Protein 9IM4 (pdb70)

Solvent-accessible surface area: 18376 Å² total

Nearest PDB structures (foldseek):
  6ls6-assembly1_A  TM=9.979E-01  e=2.102E-25  Homo sapiens
  6mim-assembly2_C  TM=1.001E+00  e=3.505E-24  Homo sapiens
  6hpy-assembly1_A  TM=9.869E-01  e=1.047E-22  Homo sapiens
  5j9s-assembly1_A  TM=9.909E-01  e=3.029E-22  Homo sapiens
  7e74-assembly2_B  TM=9.932E-01  e=3.302E-21  Homo sapiens

Foldseek 3Di:
DDPPDDDWDKDKFKKKWKKKKDFDPDADPVGFGIKMKIFIAGPPRDDLLLWWQKKWKQADPPDVPRTDIGRDPPGMDIDTHHFWDWIKMWTATPAPDPVGIDIDTDTGGADDPVDDMDIDMDMDMDMDIRGDPSSVVSSPVD/DPDDDDD/DPDWDKDKFKKKWKKWKDAPVPADPVRFGIKMKIFMAGPPRDPLLLWWQKKWKAAPPVDPPRGDIDRDPGGMDIDTHHAWDWIKMWTATPAPDPPRIDIDTDTGGFDDPPDDIDIDMDMDMDMDIRGDPSSVVSNVSD/DPDDDDD

Radius of gyration: 22.93 Å; Cα contacts (8 Å, |Δi|>4): 607; chains: 4; bounding box: 57×45×71 Å

Secondary structure (DSSP, 8-state):
--TT-----EEEEEEEEEEEEE--SS--TT---EEEEEEEE-GGG--GGGTEEEEEEE--TTSSS-EEEE-SSSEEEEEEESS-EEEEEEEEES-SSS--EEEEEEEE--BPTTSPPEEEEEEEEEEEES--HHHHHHHHH-/-----EEEEEEEEEEEEEE-SS--SSS--EEEEEEEEBGGGB-GGGTEEEEEEE--TTSSS-EEEE-SSSEEEEEEES--EEEEEEEEES-SSS--EEEEEEEE--BPTTSPPEEEEEEEEEEEES--HHHHHHHTT-/--B----/--B----

Sequence (294 aa):
RGSHMASSCAVQVKLELGHRAQVRKKPTVEGRTHDWMVFVRGPEHSNIQHFVEKVVFHLHESFPRPKRVCKDPPYKVEESGYAGFILPIEVYFKNKEEPRKVRFDYDLFLHLEGHPPVNHLRCEKLTFNNPTEDFRRKLLKATKQTARSMASSCAVQVKLELGHRAQVRKKPTVEGRTHDWMVFVRGPEHSNIQHFVEKVVFHLHESFPRPKRVCKDPPYKVEESGYAGFILPIEVYFKNKEEPRKVRFDYDLFLHLEGHPPVNHLRCEKLTFNNPTEDFRRKLLKATKQTARS

Organism: Homo sapiens (NCBI:txid9606)

InterPro domains:
  IPR038704 YEATS superfamily [G3DSA:2.60.40.1970] (1-150)
  IPR040930 AF-9, ANC1 homology domain [PF17793] (503-563)
  IPR052790 YEATS domain-containing [PTHR47827] (1-567)
  IPR055129 YEATS domain [PF03366] (28-107)
  IPR055129 YEATS domain [PS51037] (1-138)

Structure (mmCIF, N/CA/C/O backbone):
data_9IM4
#
_entry.id   9IM4
#
_cell.length_a   83.081
_cell.length_b   83.081
_cell.length_c   116.259
_cell.angle_alpha   90.00
_cell.angle_beta   90.00
_cell.angle_gamma   120.00
#
_symmetry.space_group_name_H-M   'P 31 2 1'
#
loop_
_entity.id
_entity.type
_entity.pdbx_description
1 polymer 'Protein AF-9'
2 polymer 'Histone H3.3C'
3 water water
#
loop_
_atom_site.group_PDB
_atom_site.id
_atom_site.type_symbol
_atom_site.label_atom_id
_atom_site.label_alt_id
_atom_site.label_comp_id
_atom_site.label_asym_id
_atom_site.label_entity_id
_atom_site.label_seq_id
_atom_site.pdbx_PDB_ins_code
_atom_site.Cartn_x
_atom_site.Cartn_y
_atom_site.Cartn_z
_atom_site.occupancy
_atom_site.B_iso_or_equiv
_atom_site.auth_seq_id
_atom_site.auth_comp_id
_atom_site.auth_asym_id
_atom_site.auth_atom_id
_atom_site.pdbx_PDB_model_num
ATOM 1 N N . ARG A 1 17 ? -13.381 30.306 23.215 1.00 81.98 -3 ARG A N 1
ATOM 2 C CA . ARG A 1 17 ? -14.043 31.402 23.929 1.00 94.28 -3 ARG A CA 1
ATOM 3 C C . ARG A 1 17 ? -15.029 30.920 25.026 1.00 97.82 -3 ARG A C 1
ATOM 4 O O . ARG A 1 17 ? -16.244 30.962 24.845 1.00 95.06 -3 ARG A O 1
ATOM 12 N N . GLY A 1 18 ? -14.490 30.448 26.170 1.00 104.06 -2 GLY A N 1
ATOM 13 C CA . GLY A 1 18 ? -15.312 30.250 27.354 1.00 104.82 -2 GLY A CA 1
ATOM 14 C C . GLY A 1 18 ? -15.487 31.545 28.148 1.00 105.00 -2 GLY A C 1
ATOM 15 O O . GLY A 1 18 ? -14.698 32.473 28.011 1.00 105.53 -2 GLY A O 1
ATOM 16 N N . SER A 1 19 ? -16.533 31.603 28.982 1.00 107.27 -1 SER A N 1
ATOM 17 C CA . SER A 1 19 ? -16.849 32.861 29.672 1.00 108.47 -1 SER A CA 1
ATOM 18 C C . SER A 1 19 ? -15.617 33.455 30.365 1.00 112.18 -1 SER A C 1
ATOM 19 O O . SER A 1 19 ? -15.296 34.633 30.173 1.00 114.51 -1 SER A O 1
ATOM 22 N N . HIS A 1 20 ? -14.884 32.637 31.131 1.00 108.07 0 HIS A N 1
ATOM 23 C CA . HIS A 1 20 ? -13.738 33.085 31.913 1.00 105.13 0 HIS A CA 1
ATOM 24 C C . HIS A 1 20 ? -12.441 33.124 31.120 1.00 107.50 0 HIS A C 1
ATOM 25 O O . HIS A 1 20 ? -11.361 32.972 31.708 1.00 106.73 0 HIS A O 1
ATOM 32 N N . MET A 1 21 ? -12.527 33.306 29.811 1.00 110.37 1 MET A N 1
ATOM 33 C CA . MET A 1 21 ? -11.381 33.617 28.975 1.00 108.06 1 MET A CA 1
ATOM 34 C C . MET A 1 21 ? -11.552 34.993 28.362 1.00 106.97 1 MET A C 1
ATOM 35 O O . MET A 1 21 ? -12.672 35.454 28.134 1.00 107.86 1 MET A O 1
ATOM 40 N N . ALA A 1 22 ? -10.435 35.627 28.046 1.00 106.56 2 ALA A N 1
ATOM 41 C CA . ALA A 1 22 ? -10.482 36.975 27.514 1.00 104.55 2 ALA A CA 1
ATOM 42 C C . ALA A 1 22 ? -10.251 37.054 26.016 1.00 102.58 2 ALA A C 1
ATOM 43 O O . ALA A 1 22 ? -10.510 38.110 25.431 1.00 99.25 2 ALA A O 1
ATOM 45 N N . SER A 1 23 ? -9.792 35.984 25.374 1.00 105.44 3 SER A N 1
ATOM 46 C CA . SER A 1 23 ? -9.541 36.032 23.940 1.00 100.39 3 SER A CA 1
ATOM 47 C C . SER A 1 23 ? -10.597 35.269 23.151 1.00 98.08 3 SER A C 1
ATOM 48 O O . SER A 1 23 ? -11.326 34.419 23.679 1.00 91.19 3 SER A O 1
ATOM 51 N N . SER A 1 24 ? -10.663 35.605 21.871 1.00 102.27 4 SER A N 1
ATOM 52 C CA . SER A 1 24 ? -11.473 34.893 20.900 1.00 95.95 4 SER A CA 1
ATOM 53 C C . SER A 1 24 ? -10.752 34.974 19.565 1.00 96.61 4 SER A C 1
ATOM 54 O O . SER A 1 24 ? -9.834 35.779 19.379 1.00 95.03 4 SER A O 1
ATOM 57 N N . CYS A 1 25 ? -11.183 34.123 18.633 1.00 100.05 5 CYS A N 1
ATOM 58 C CA . CYS A 1 25 ? -10.473 33.886 17.386 1.00 95.70 5 CYS A CA 1
ATOM 59 C C . CYS A 1 25 ? -11.461 33.839 16.231 1.00 97.82 5 CYS A C 1
ATOM 60 O O . CYS A 1 25 ? -12.548 33.273 16.381 1.00 100.01 5 CYS A O 1
ATOM 63 N N . ALA A 1 26 ? -11.086 34.427 15.091 1.00 96.46 6 ALA A N 1
ATOM 64 C CA . ALA A 1 26 ? -11.850 34.312 13.853 1.00 99.21 6 ALA A CA 1
ATOM 65 C C . ALA A 1 26 ? -10.902 34.341 12.653 1.00 96.90 6 ALA A C 1
ATOM 66 O O . ALA A 1 26 ? -10.169 35.316 12.445 1.00 93.87 6 ALA A O 1
ATOM 68 N N . VAL A 1 27 ? -10.923 33.276 11.859 1.00 98.60 7 VAL A N 1
ATOM 69 C CA . VAL A 1 27 ? -10.047 33.131 10.705 1.00 103.92 7 VAL A CA 1
ATOM 70 C C . VAL A 1 27 ? -10.908 32.951 9.466 1.00 99.68 7 VAL A C 1
ATOM 71 O O . VAL A 1 27 ? -11.929 32.256 9.503 1.00 96.89 7 VAL A O 1
ATOM 75 N N . GLN A 1 28 ? -10.502 33.606 8.381 1.00 104.09 8 GLN A N 1
ATOM 76 C CA . GLN A 1 28 ? -11.235 33.628 7.126 1.00 107.34 8 GLN A CA 1
ATOM 77 C C . GLN A 1 28 ? -10.383 33.032 6.015 1.00 107.29 8 GLN A C 1
ATOM 78 O O . GLN A 1 28 ? -9.221 33.418 5.840 1.00 110.24 8 GLN A O 1
ATOM 84 N N . VAL A 1 29 ? -10.963 32.100 5.268 1.00 101.59 9 VAL A N 1
ATOM 85 C CA . VAL A 1 29 ? -10.280 31.474 4.147 1.00 104.52 9 VAL A CA 1
ATOM 86 C C . VAL A 1 29 ? -11.021 31.812 2.857 1.00 107.14 9 VAL A C 1
ATOM 87 O O . VAL A 1 29 ? -12.250 31.967 2.835 1.00 99.55 9 VAL A O 1
ATOM 91 N N . LYS A 1 30 ? -10.241 31.933 1.777 1.00 107.64 10 LYS A N 1
ATOM 92 C CA . LYS A 1 30 ? -10.723 32.243 0.434 1.00 104.45 10 LYS A CA 1
ATOM 93 C C . LYS A 1 30 ? -10.541 31.019 -0.456 1.00 102.82 10 LYS A C 1
ATOM 94 O O . LYS A 1 30 ? -9.453 30.437 -0.500 1.00 105.43 10 LYS A O 1
ATOM 100 N N . LEU A 1 31 ? -11.605 30.630 -1.151 1.00 95.65 11 LEU A N 1
ATOM 101 C CA . LEU A 1 31 ? -11.570 29.549 -2.118 1.00 96.24 11 LEU A CA 1
ATOM 102 C C . LEU A 1 31 ? -12.010 30.115 -3.455 1.00 103.91 11 LEU A C 1
ATOM 103 O O . LEU A 1 31 ? -12.826 31.043 -3.509 1.00 105.23 11 LEU A O 1
ATOM 108 N N . GLU A 1 32 ? -11.443 29.569 -4.529 1.00 100.21 12 GLU A N 1
ATOM 109 C CA . GLU A 1 32 ? -11.817 29.921 -5.892 1.00 100.16 12 GLU A CA 1
ATOM 110 C C . GLU A 1 32 ? -12.447 28.698 -6.557 1.00 94.68 12 GLU A C 1
ATOM 111 O O . GLU A 1 32 ? -11.813 27.638 -6.658 1.00 87.48 12 GLU A O 1
ATOM 117 N N . LEU A 1 33 ? -13.691 28.847 -6.999 1.00 96.70 13 LEU A N 1
ATOM 118 C CA . LEU A 1 33 ? -14.382 27.830 -7.782 1.00 96.30 13 LEU A CA 1
ATOM 119 C C . LEU A 1 33 ? -14.487 28.286 -9.239 1.00 96.42 13 LEU A C 1
ATOM 120 O O . LEU A 1 33 ? -14.834 29.437 -9.517 1.00 97.45 13 LEU A O 1
ATOM 125 N N . GLY A 1 34 ? -14.182 27.391 -10.171 1.00 91.80 14 GLY A N 1
ATOM 126 C CA . GLY A 1 34 ? -14.211 27.820 -11.560 1.00 101.16 14 GLY A CA 1
ATOM 127 C C . GLY A 1 34 ? -14.251 26.654 -12.523 1.00 99.61 14 GLY A C 1
ATOM 128 O O . GLY A 1 34 ? -14.073 25.494 -12.136 1.00 99.93 14 GLY A O 1
ATOM 129 N N . HIS A 1 35 ? -14.486 26.988 -13.795 1.00 93.75 15 HIS A N 1
ATOM 130 C CA . HIS A 1 35 ? -14.432 26.002 -14.868 1.00 98.09 15 HIS A CA 1
ATOM 131 C C . HIS A 1 35 ? -14.115 26.674 -16.199 1.00 97.68 15 HIS A C 1
ATOM 132 O O . HIS A 1 35 ? -14.326 27.879 -16.388 1.00 95.70 15 HIS A O 1
ATOM 139 N N . ARG A 1 36 ? -13.635 25.846 -17.130 1.00 98.57 16 ARG A N 1
ATOM 140 C CA . ARG A 1 36 ? -13.361 26.225 -18.504 1.00 103.23 16 ARG A CA 1
ATOM 141 C C . ARG A 1 36 ? -14.125 25.292 -19.442 1.00 94.11 16 ARG A C 1
ATOM 142 O O . ARG A 1 36 ? -14.331 24.115 -19.125 1.00 92.64 16 ARG A O 1
ATOM 150 N N . ALA A 1 37 ? -14.565 25.827 -20.589 1.00 95.49 17 ALA A N 1
ATOM 151 C CA . ALA A 1 37 ? -15.342 25.054 -21.560 1.00 100.25 17 ALA A CA 1
ATOM 152 C C . ALA A 1 37 ? -15.076 25.505 -22.999 1.00 90.90 17 ALA A C 1
ATOM 153 O O . ALA A 1 37 ? -15.174 26.695 -23.325 1.00 86.88 17 ALA A O 1
ATOM 155 N N . GLN A 1 38 ? -14.751 24.562 -23.873 1.00 99.55 18 GLN A N 1
ATOM 156 C CA . GLN A 1 38 ? -14.608 24.905 -25.285 1.00 101.75 18 GLN A CA 1
ATOM 157 C C . GLN A 1 38 ? -15.186 23.801 -26.153 1.00 94.91 18 GLN A C 1
ATOM 158 O O . GLN A 1 38 ? -15.132 22.618 -25.810 1.00 94.95 18 GLN A O 1
ATOM 164 N N . VAL A 1 39 ? -15.735 24.210 -27.296 1.00 106.83 19 VAL A N 1
ATOM 165 C CA . VAL A 1 39 ? -16.358 23.273 -28.234 1.00 105.10 19 VAL A CA 1
ATOM 166 C C . VAL A 1 39 ? -15.286 22.392 -28.862 1.00 104.24 19 VAL A C 1
ATOM 167 O O . VAL A 1 39 ? -14.418 22.878 -29.599 1.00 101.63 19 VAL A O 1
ATOM 171 N N . ARG A 1 40 ? -15.340 21.094 -28.555 1.00 102.92 20 ARG A N 1
ATOM 172 C CA . ARG A 1 40 ? -14.498 20.105 -29.206 1.00 110.45 20 ARG A CA 1
ATOM 173 C C . ARG A 1 40 ? -14.665 20.228 -30.720 1.00 122.51 20 ARG A C 1
ATOM 174 O O . ARG A 1 40 ? -15.783 20.113 -31.235 1.00 121.62 20 ARG A O 1
ATOM 182 N N . LYS A 1 41 ? -13.561 20.503 -31.435 1.00 123.88 21 LYS A N 1
ATOM 183 C CA . LYS A 1 41 ? -13.661 20.631 -32.893 1.00 130.14 21 LYS A CA 1
ATOM 184 C C . LYS A 1 41 ? -14.192 19.340 -33.504 1.00 134.14 21 LYS A C 1
ATOM 185 O O . LYS A 1 41 ? -14.862 19.368 -34.546 1.00 128.85 21 LYS A O 1
ATOM 191 N N . LYS A 1 42 ? -13.951 18.219 -32.830 1.00 129.91 22 LYS A N 1
ATOM 192 C CA . LYS A 1 42 ? -14.346 16.897 -33.292 1.00 129.22 22 LYS A CA 1
ATOM 193 C C . LYS A 1 42 ? -15.285 16.254 -32.278 1.00 124.23 22 LYS A C 1
ATOM 194 O O . LYS A 1 42 ? -14.820 15.876 -31.185 1.00 127.50 22 LYS A O 1
ATOM 200 N N . PRO A 1 43 ? -16.595 16.078 -32.584 1.00 120.20 23 PRO A N 1
ATOM 201 C CA . PRO A 1 43 ? -17.520 15.469 -31.611 1.00 123.51 23 PRO A CA 1
ATOM 202 C C . PRO A 1 43 ? -17.063 14.105 -31.102 1.00 122.38 23 PRO A C 1
ATOM 203 O O . PRO A 1 43 ? -16.070 13.548 -31.566 1.00 121.90 23 PRO A O 1
ATOM 207 N N . THR A 1 44 ? -17.775 13.577 -30.116 1.00 122.70 24 THR A N 1
ATOM 208 C CA . THR A 1 44 ? -17.459 12.267 -29.580 1.00 123.90 24 THR A CA 1
ATOM 209 C C . THR A 1 44 ? -18.425 11.238 -30.150 1.00 125.55 24 THR A C 1
ATOM 210 O O . THR A 1 44 ? -19.443 11.577 -30.766 1.00 125.16 24 THR A O 1
ATOM 214 N N . VAL A 1 45 ? -18.059 9.965 -29.982 1.00 125.09 25 VAL A N 1
ATOM 215 C CA . VAL A 1 45 ? -18.857 8.873 -30.541 1.00 127.39 25 VAL A CA 1
ATOM 216 C C . VAL A 1 45 ? -20.297 8.966 -30.054 1.00 126.15 25 VAL A C 1
ATOM 217 O O . VAL A 1 45 ? -21.251 8.718 -30.803 1.00 125.81 25 VAL A O 1
ATOM 221 N N . GLU A 1 46 ? -20.472 9.367 -28.803 1.00 125.72 26 GLU A N 1
ATOM 222 C CA . GLU A 1 46 ? -21.780 9.489 -28.181 1.00 129.32 26 GLU A CA 1
ATOM 223 C C . GLU A 1 46 ? -22.451 10.831 -28.484 1.00 126.59 26 GLU A C 1
ATOM 224 O O . GLU A 1 46 ? -23.618 11.024 -28.123 1.00 127.66 26 GLU A O 1
ATOM 230 N N . GLY A 1 47 ? -21.749 11.749 -29.145 1.00 127.06 27 GLY A N 1
ATOM 231 C CA . GLY A 1 47 ? -22.275 13.063 -29.433 1.00 126.74 27 GLY A CA 1
ATOM 232 C C . GLY A 1 47 ? -21.944 14.170 -28.442 1.00 120.66 27 GLY A C 1
ATOM 233 O O . GLY A 1 47 ? -22.618 15.206 -28.469 1.00 117.30 27 GLY A O 1
ATOM 234 N N . ARG A 1 48 ? -20.935 13.994 -27.575 1.00 114.94 28 ARG A N 1
ATOM 235 C CA . ARG A 1 48 ? -20.532 15.050 -26.648 1.00 110.20 28 ARG A CA 1
ATOM 236 C C . ARG A 1 48 ? -19.868 16.206 -27.390 1.00 106.07 28 ARG A C 1
ATOM 237 O O . ARG A 1 48 ? -18.764 16.062 -27.930 1.00 109.37 28 ARG A O 1
ATOM 245 N N . THR A 1 49 ? -20.517 17.371 -27.365 1.00 101.30 29 THR A N 1
ATOM 246 C CA . THR A 1 49 ? -20.173 18.482 -28.244 1.00 100.54 29 THR A CA 1
ATOM 247 C C . THR A 1 49 ? -19.142 19.446 -27.656 1.00 100.23 29 THR A C 1
ATOM 248 O O . THR A 1 49 ? -18.731 20.383 -28.357 1.00 103.36 29 THR A O 1
ATOM 252 N N . HIS A 1 50 ? -18.698 19.222 -26.410 1.00 102.94 30 HIS A N 1
ATOM 253 C CA . HIS A 1 50 ? -17.833 20.136 -25.666 1.00 100.07 30 HIS A CA 1
ATOM 254 C C . HIS A 1 50 ? -16.863 19.370 -24.770 1.00 100.68 30 HIS A C 1
ATOM 255 O O . HIS A 1 50 ? -17.126 18.226 -24.379 1.00 102.10 30 HIS A O 1
ATOM 262 N N . ASP A 1 51 ? -15.781 20.054 -24.368 1.00 98.60 31 ASP A N 1
ATOM 263 C CA . ASP A 1 51 ? -14.871 19.595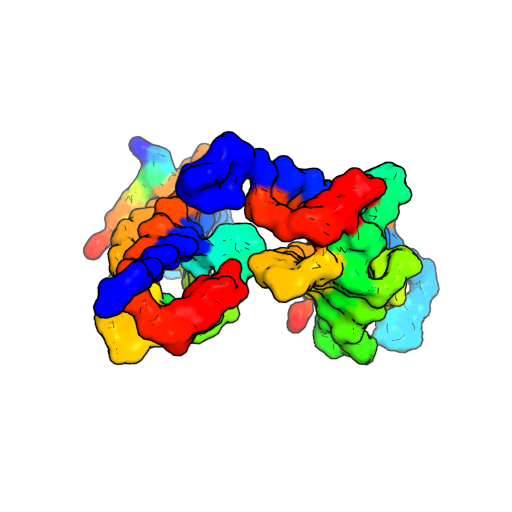 -23.308 1.00 104.73 31 ASP A CA 1
ATOM 264 C C . ASP A 1 51 ? -14.794 20.632 -22.186 1.00 101.76 31 ASP A C 1
ATOM 265 O O . ASP A 1 51 ? -14.562 21.819 -22.451 1.00 99.12 31 ASP A O 1
ATOM 270 N N . TRP A 1 52 ? -14.970 20.188 -20.937 1.00 97.13 32 TRP A N 1
ATOM 271 C CA . TRP A 1 52 ? -14.958 21.103 -19.799 1.00 100.36 32 TRP A CA 1
ATOM 272 C C . TRP A 1 52 ? -14.156 20.541 -18.632 1.00 99.52 32 TRP A C 1
ATOM 273 O O . TRP A 1 52 ? -14.124 19.330 -18.383 1.00 96.92 32 TRP A O 1
ATOM 284 N N . MET A 1 53 ? -13.541 21.462 -17.896 1.00 99.48 33 MET A N 1
ATOM 285 C CA . MET A 1 53 ? -12.734 21.150 -16.722 1.00 101.16 33 MET A CA 1
ATOM 286 C C . MET A 1 53 ? -13.151 22.083 -15.584 1.00 101.51 33 MET A C 1
ATOM 287 O O . MET A 1 53 ? -13.093 23.309 -15.731 1.00 100.26 33 MET A O 1
ATOM 292 N N . VAL A 1 54 ? -13.598 21.510 -14.457 1.00 94.14 34 VAL A N 1
ATOM 293 C CA . VAL A 1 54 ? -14.016 22.300 -13.301 1.00 98.17 34 VAL A CA 1
ATOM 294 C C . VAL A 1 54 ? -13.113 22.012 -12.099 1.00 99.07 34 VAL A C 1
ATOM 295 O O . VAL A 1 54 ? -12.709 20.869 -11.856 1.00 99.97 34 VAL A O 1
ATOM 299 N N . PHE A 1 55 ? -12.821 23.057 -11.317 1.00 96.64 35 PHE A N 1
ATOM 300 C CA . PHE A 1 55 ? -11.853 22.930 -10.231 1.00 99.17 35 PHE A CA 1
ATOM 301 C C . PHE A 1 55 ? -12.299 23.676 -8.975 1.00 96.03 35 PHE A C 1
ATOM 302 O O . PHE A 1 55 ? -13.151 24.565 -9.022 1.00 99.22 35 PHE A O 1
ATOM 310 N N . VAL A 1 56 ? -11.673 23.317 -7.846 1.00 96.95 36 VAL A N 1
ATOM 311 C CA . VAL A 1 56 ? -11.693 24.103 -6.611 1.00 94.73 36 VAL A CA 1
ATOM 312 C C . VAL A 1 56 ? -10.248 24.379 -6.199 1.00 88.68 36 VAL A C 1
ATOM 313 O O . VAL A 1 56 ? -9.478 23.441 -5.960 1.00 86.48 36 VAL A O 1
ATOM 317 N N . ARG A 1 57 ? -9.882 25.654 -6.098 1.00 85.60 37 ARG A N 1
ATOM 318 C CA . ARG A 1 57 ? -8.491 26.008 -5.841 1.00 87.75 37 ARG A CA 1
ATOM 319 C C . ARG A 1 57 ? -8.421 27.288 -5.020 1.00 95.76 37 ARG A C 1
ATOM 320 O O . ARG A 1 57 ? -9.426 27.953 -4.760 1.00 98.02 37 ARG A O 1
ATOM 328 N N . GLY A 1 58 ? -7.205 27.648 -4.642 1.00 94.75 38 GLY A N 1
ATOM 329 C CA . GLY A 1 58 ? -7.018 28.752 -3.740 1.00 102.99 38 GLY A CA 1
ATOM 330 C C . GLY A 1 58 ? -6.275 29.848 -4.441 1.00 100.23 38 GLY A C 1
ATOM 331 O O . GLY A 1 58 ? -5.390 29.581 -5.254 1.00 103.66 38 GLY A O 1
ATOM 332 N N . PRO A 1 59 ? -6.602 31.099 -4.132 1.00 104.70 39 PRO A N 1
ATOM 333 C CA . PRO A 1 59 ? -6.077 32.215 -4.927 1.00 111.36 39 PRO A CA 1
ATOM 334 C C . PRO A 1 59 ? -4.553 32.281 -4.900 1.00 116.44 39 PRO A C 1
ATOM 335 O O . PRO A 1 59 ? -3.917 32.049 -3.866 1.00 112.13 39 PRO A O 1
ATOM 339 N N . GLU A 1 60 ? -3.982 32.600 -6.074 1.00 112.91 40 GLU A N 1
ATOM 340 C CA . GLU A 1 60 ? -2.537 32.690 -6.278 1.00 112.59 40 GLU A CA 1
ATOM 341 C C . GLU A 1 60 ? -1.822 31.434 -5.789 1.00 121.37 40 GLU A C 1
ATOM 342 O O . GLU A 1 60 ? -0.798 31.506 -5.106 1.00 125.80 40 GLU A O 1
ATOM 348 N N . HIS A 1 61 ? -2.391 30.272 -6.119 1.00 118.90 41 HIS A N 1
ATOM 349 C CA . HIS A 1 61 ? -1.756 28.968 -5.896 1.00 120.16 41 HIS A CA 1
ATOM 350 C C . HIS A 1 61 ? -1.294 28.751 -4.444 1.00 119.00 41 HIS A C 1
ATOM 351 O O . HIS A 1 61 ? -0.331 28.020 -4.191 1.00 117.43 41 HIS A O 1
ATOM 358 N N . SER A 1 62 ? -1.983 29.355 -3.471 1.00 112.68 42 SER A N 1
ATOM 359 C CA . SER A 1 62 ? -1.720 29.044 -2.064 1.00 118.75 42 SER A CA 1
ATOM 360 C C . SER A 1 62 ? -2.298 27.679 -1.703 1.00 111.22 42 SER A C 1
ATOM 361 O O . SER A 1 62 ? -3.445 27.369 -2.040 1.00 105.18 42 SER A O 1
ATOM 364 N N . ASN A 1 63 ? -1.511 26.865 -0.995 1.00 107.16 43 ASN A N 1
ATOM 365 C CA . ASN A 1 63 ? -1.860 25.452 -0.836 1.00 107.63 43 ASN A CA 1
ATOM 366 C C . ASN A 1 63 ? -3.001 25.302 0.163 1.00 105.97 43 ASN A C 1
ATOM 367 O O . ASN A 1 63 ? -2.804 25.427 1.375 1.00 109.73 43 ASN A O 1
ATOM 372 N N . ILE A 1 64 ? -4.199 25.009 -0.354 1.00 104.91 44 ILE A N 1
ATOM 373 C CA . ILE A 1 64 ? -5.360 24.765 0.493 1.00 98.85 44 ILE A CA 1
ATOM 374 C C . ILE A 1 64 ? -5.423 23.316 0.979 1.00 98.71 44 ILE A C 1
ATOM 375 O O . ILE A 1 64 ? -6.339 22.971 1.738 1.00 99.26 44 ILE A O 1
ATOM 380 N N . GLN A 1 65 ? -4.470 22.461 0.580 1.00 97.33 45 GLN A N 1
ATOM 381 C CA . GLN A 1 65 ? -4.423 21.088 1.080 1.00 98.92 45 GLN A CA 1
ATOM 382 C C . GLN A 1 65 ? -4.112 21.030 2.579 1.00 103.09 45 GLN A C 1
ATOM 383 O O . GLN A 1 65 ? -4.426 20.028 3.243 1.00 94.72 45 GLN A O 1
ATOM 389 N N . HIS A 1 66 ? -3.497 22.085 3.117 1.00 102.96 46 HIS A N 1
ATOM 390 C CA . HIS A 1 66 ? -3.225 22.146 4.546 1.00 102.91 46 HIS A CA 1
ATOM 391 C C . HIS A 1 66 ? -4.497 21.916 5.360 1.00 102.29 46 HIS A C 1
ATOM 392 O O . HIS A 1 66 ? -4.458 21.269 6.415 1.00 96.08 46 HIS A O 1
ATOM 399 N N . PHE A 1 67 ? -5.643 22.404 4.867 1.00 98.49 47 PHE A N 1
ATOM 400 C CA . PHE A 1 67 ? -6.882 22.336 5.631 1.00 93.63 47 PHE A CA 1
ATOM 401 C C . PHE A 1 67 ? -8.025 21.673 4.882 1.00 92.24 47 PHE A C 1
ATOM 402 O O . PHE A 1 67 ? -9.141 21.574 5.422 1.00 82.15 47 PHE A O 1
ATOM 410 N N . VAL A 1 68 ? -7.777 21.207 3.662 1.00 96.13 48 VAL A N 1
ATOM 411 C CA . VAL A 1 68 ? -8.778 20.502 2.880 1.00 90.86 48 VAL A CA 1
ATOM 412 C C . VAL A 1 68 ? -8.441 19.022 2.911 1.00 92.09 48 VAL A C 1
ATOM 413 O O . VAL A 1 68 ? -7.333 18.621 2.533 1.00 95.23 48 VAL A O 1
ATOM 417 N N . GLU A 1 69 ? -9.396 18.223 3.398 1.00 89.79 49 GLU A N 1
ATOM 418 C CA . GLU A 1 69 ? -9.308 16.767 3.314 1.00 94.46 49 GLU A CA 1
ATOM 419 C C . GLU A 1 69 ? -9.464 16.298 1.870 1.00 100.16 49 GLU A C 1
ATOM 420 O O . GLU A 1 69 ? -8.555 15.691 1.284 1.00 101.06 49 GLU A O 1
ATOM 426 N N . LYS A 1 70 ? -10.615 16.590 1.276 1.00 95.95 50 LYS A N 1
ATOM 427 C CA . LYS A 1 70 ? -10.992 16.106 -0.039 1.00 94.56 50 LYS A CA 1
ATOM 428 C C . LYS A 1 70 ? -12.079 17.020 -0.566 1.00 96.75 50 LYS A C 1
ATOM 429 O O . LYS A 1 70 ? -12.754 17.719 0.208 1.00 93.74 50 LYS A O 1
ATOM 435 N N . VAL A 1 71 ? -12.248 16.991 -1.893 1.00 95.60 51 VAL A N 1
ATOM 436 C CA . VAL A 1 71 ? -13.322 17.694 -2.586 1.00 93.98 51 VAL A CA 1
ATOM 437 C C . VAL A 1 71 ? -14.102 16.675 -3.402 1.00 92.48 51 VAL A C 1
ATOM 438 O O . VAL A 1 71 ? -13.507 15.836 -4.088 1.00 91.40 51 VAL A O 1
ATOM 442 N N . VAL A 1 72 ? -15.425 16.717 -3.287 1.00 93.02 52 VAL A N 1
ATOM 443 C CA . VAL A 1 72 ? -16.311 15.810 -4.001 1.00 92.86 52 VAL A CA 1
ATOM 444 C C . VAL A 1 72 ? -17.101 16.607 -5.030 1.00 89.85 52 VAL A C 1
ATOM 445 O O . VAL A 1 72 ? -17.771 17.587 -4.680 1.00 85.68 52 VAL A O 1
ATOM 449 N N . PHE A 1 73 ? -17.011 16.195 -6.302 1.00 96.30 53 PHE A N 1
ATOM 450 C CA . PHE A 1 73 ? -17.780 16.780 -7.400 1.00 90.56 53 PHE A CA 1
ATOM 451 C C . PHE A 1 73 ? -18.929 15.846 -7.749 1.00 88.21 53 PHE A C 1
ATOM 452 O O . PHE A 1 73 ? -18.689 14.738 -8.239 1.00 89.84 53 PHE A O 1
ATOM 460 N N . HIS A 1 74 ? -20.168 16.300 -7.546 1.00 88.95 54 HIS A N 1
ATOM 461 C CA . HIS A 1 74 ? -21.342 15.514 -7.938 1.00 94.76 54 HIS A CA 1
ATOM 462 C C . HIS A 1 74 ? -21.796 15.909 -9.337 1.00 96.05 54 HIS A C 1
ATOM 463 O O . HIS A 1 74 ? -22.445 16.942 -9.530 1.00 93.70 54 HIS A O 1
ATOM 470 N N . LEU A 1 75 ? -21.492 15.043 -10.302 1.00 93.36 55 LEU A N 1
ATOM 471 C CA . LEU A 1 75 ? -21.844 15.245 -11.701 1.00 98.69 55 LEU A CA 1
ATOM 472 C C . LEU A 1 75 ? -23.279 14.805 -11.971 1.00 99.19 55 LEU A C 1
ATOM 473 O O . LEU A 1 75 ? -23.799 13.893 -11.327 1.00 91.85 55 LEU A O 1
ATOM 478 N N . HIS A 1 76 ? -23.898 15.425 -12.973 1.00 105.90 56 HIS A N 1
ATOM 479 C CA . HIS A 1 76 ? -25.201 14.979 -13.452 1.00 106.84 56 HIS A CA 1
ATOM 480 C C . HIS A 1 76 ? -25.229 13.462 -13.626 1.00 107.41 56 HIS A C 1
ATOM 481 O O . HIS A 1 76 ? -24.223 12.836 -13.983 1.00 106.81 56 HIS A O 1
ATOM 488 N N . GLU A 1 77 ? -26.395 12.869 -13.341 1.00 107.32 57 GLU A N 1
ATOM 489 C CA . GLU A 1 77 ? -26.525 11.413 -13.383 1.00 110.09 57 GLU A CA 1
ATOM 490 C C . GLU A 1 77 ? -26.219 10.813 -14.764 1.00 104.69 57 GLU A C 1
ATOM 491 O O . GLU A 1 77 ? -25.994 9.600 -14.864 1.00 100.30 57 GLU A O 1
ATOM 497 N N . SER A 1 78 ? -26.196 11.618 -15.831 1.00 111.05 58 SER A N 1
ATOM 498 C CA . SER A 1 78 ? -25.832 11.085 -17.145 1.00 107.22 58 SER A CA 1
ATOM 499 C C . SER A 1 78 ? -24.360 10.722 -17.254 1.00 104.19 58 SER A C 1
ATOM 500 O O . SER A 1 78 ? -23.954 10.149 -18.279 1.00 97.58 58 SER A O 1
ATOM 503 N N . PHE A 1 79 ? -23.555 11.087 -16.259 1.00 107.77 59 PHE A N 1
ATOM 504 C CA . PHE A 1 79 ? -22.183 10.636 -16.379 1.00 108.47 59 PHE A CA 1
ATOM 505 C C . PHE A 1 79 ? -22.024 9.295 -15.671 1.00 111.29 59 PHE A C 1
ATOM 506 O O . PHE A 1 79 ? -22.637 9.068 -14.620 1.00 107.17 59 PHE A O 1
ATOM 514 N N . PRO A 1 80 ? -21.229 8.391 -16.230 1.00 111.82 60 PRO A N 1
ATOM 515 C CA . PRO A 1 80 ? -20.797 7.223 -15.457 1.00 113.20 60 PRO A CA 1
ATOM 516 C C . PRO A 1 80 ? -19.852 7.659 -14.342 1.00 110.47 60 PRO A C 1
ATOM 517 O O . PRO A 1 80 ? -19.011 8.543 -14.533 1.00 108.72 60 PRO A O 1
ATOM 521 N N . ARG A 1 81 ? -20.017 7.054 -13.158 1.00 112.50 61 ARG A N 1
ATOM 522 C CA . ARG A 1 81 ? -19.286 7.491 -11.967 1.00 113.71 61 ARG A CA 1
ATOM 523 C C . ARG A 1 81 ? -19.553 8.957 -11.639 1.00 109.69 61 ARG A C 1
ATOM 524 O O . ARG A 1 81 ? -18.607 9.757 -11.579 1.00 107.47 61 ARG A O 1
ATOM 532 N N . PRO A 1 82 ? -20.804 9.345 -11.382 1.00 106.50 62 PRO A N 1
ATOM 533 C CA . PRO A 1 82 ? -21.086 10.768 -11.146 1.00 104.82 62 PRO A CA 1
ATOM 534 C C . PRO A 1 82 ? -20.467 11.329 -9.874 1.00 103.75 62 PRO A C 1
ATOM 535 O O . PRO A 1 82 ? -20.169 12.528 -9.847 1.00 100.05 62 PRO A O 1
ATOM 539 N N . LYS A 1 83 ? -20.264 10.531 -8.821 1.00 105.37 63 LYS A N 1
ATOM 540 C CA . LYS A 1 83 ? -19.598 11.042 -7.618 1.00 99.46 63 LYS A CA 1
ATOM 541 C C . LYS A 1 83 ? -18.081 10.980 -7.797 1.00 96.49 63 LYS A C 1
ATOM 542 O O . LYS A 1 83 ? -17.442 9.951 -7.545 1.00 93.66 63 LYS A O 1
ATOM 548 N N . ARG A 1 84 ? -17.498 12.099 -8.218 1.00 92.87 64 ARG A N 1
ATOM 549 C CA . ARG A 1 84 ? -16.061 12.218 -8.434 1.00 94.42 64 ARG A CA 1
ATOM 550 C C . ARG A 1 84 ? -15.399 12.734 -7.167 1.00 99.25 64 ARG A C 1
ATOM 551 O O . ARG A 1 84 ? -15.846 13.738 -6.597 1.00 95.84 64 ARG A O 1
ATOM 559 N N . VAL A 1 85 ? -14.324 12.063 -6.745 1.00 101.50 65 VAL A N 1
ATOM 560 C CA . VAL A 1 85 ? -13.662 12.337 -5.473 1.00 95.28 65 VAL A CA 1
ATOM 561 C C . VAL A 1 85 ? -12.204 12.707 -5.727 1.00 98.11 65 VAL A C 1
ATOM 562 O O . VAL A 1 85 ? -11.501 12.029 -6.488 1.00 96.41 65 VAL A O 1
ATOM 566 N N . CYS A 1 86 ? -11.756 13.777 -5.067 1.00 97.41 66 CYS A N 1
ATOM 567 C CA . CYS A 1 86 ? -10.424 14.355 -5.233 1.00 98.66 66 CYS A CA 1
ATOM 568 C C . CYS A 1 86 ? -9.802 14.534 -3.859 1.00 98.36 66 CYS A C 1
ATOM 569 O O . CYS A 1 86 ? -10.000 15.573 -3.220 1.00 96.76 66 CYS A O 1
ATOM 572 N N . LYS A 1 87 ? -9.018 13.551 -3.434 1.00 101.49 67 LYS A N 1
ATOM 573 C CA . LYS A 1 87 ? -8.390 13.587 -2.127 1.00 106.39 67 LYS A CA 1
ATOM 574 C C . LYS A 1 87 ? -7.056 14.323 -2.119 1.00 107.31 67 LYS A C 1
ATOM 575 O O . LYS A 1 87 ? -6.472 14.488 -1.035 1.00 108.74 67 LYS A O 1
ATOM 581 N N . ASP A 1 88 ? -6.569 14.781 -3.275 1.00 99.46 68 ASP A N 1
ATOM 582 C CA . ASP A 1 88 ? -5.260 15.419 -3.355 1.00 100.18 68 ASP A CA 1
ATOM 583 C C . ASP A 1 88 ? -5.261 16.449 -4.469 1.00 106.87 68 ASP A C 1
ATOM 584 O O . ASP A 1 88 ? -5.882 16.228 -5.520 1.00 111.30 68 ASP A O 1
ATOM 589 N N . PRO A 1 89 ? -4.578 17.578 -4.275 1.00 106.08 69 PRO A N 1
ATOM 590 C CA . PRO A 1 89 ? -4.512 18.583 -5.341 1.00 105.43 69 PRO A CA 1
ATOM 591 C C . PRO A 1 89 ? -3.885 18.001 -6.588 1.00 110.19 69 PRO A C 1
ATOM 592 O O . PRO A 1 89 ? -3.097 17.039 -6.519 1.00 113.13 69 PRO A O 1
ATOM 596 N N . PRO A 1 90 ? -4.214 18.547 -7.769 1.00 109.42 70 PRO A N 1
ATOM 597 C CA . PRO A 1 90 ? -5.228 19.597 -7.911 1.00 106.76 70 PRO A CA 1
ATOM 598 C C . PRO A 1 90 ? -6.629 19.013 -7.809 1.00 103.13 70 PRO A C 1
ATOM 599 O O . PRO A 1 90 ? -6.848 17.833 -8.104 1.00 105.70 70 PRO A O 1
ATOM 603 N N . TYR A 1 91 ? -7.562 19.822 -7.344 1.00 98.46 71 TYR A N 1
ATOM 604 C CA . TYR A 1 91 ? -8.927 19.362 -7.118 1.00 99.68 71 TYR A CA 1
ATOM 605 C C . TYR A 1 91 ? -9.701 19.779 -8.344 1.00 99.80 71 TYR A C 1
ATOM 606 O O . TYR A 1 91 ? -10.154 20.920 -8.447 1.00 98.09 71 TYR A O 1
ATOM 615 N N . LYS A 1 92 ? -9.821 18.859 -9.286 1.00 95.03 72 LYS A N 1
ATOM 616 C CA . LYS A 1 92 ? -10.532 19.148 -10.514 1.00 96.82 72 LYS A CA 1
ATOM 617 C C . LYS A 1 92 ? -11.079 17.852 -11.083 1.00 100.47 72 LYS A C 1
ATOM 618 O O . LYS A 1 92 ? -10.686 16.753 -10.681 1.00 99.28 72 LYS A O 1
ATOM 624 N N . VAL A 1 93 ? -11.984 18.004 -12.042 1.00 103.50 73 VAL A N 1
ATOM 625 C CA . VAL A 1 93 ? -12.436 16.910 -12.891 1.00 101.94 73 VAL A CA 1
ATOM 626 C C . VAL A 1 93 ? -12.540 17.426 -14.323 1.00 97.61 73 VAL A C 1
ATOM 627 O O . VAL A 1 93 ? -13.213 18.432 -14.575 1.00 93.19 73 VAL A O 1
ATOM 631 N N . GLU A 1 94 ? -11.852 16.754 -15.254 1.00 102.55 74 GLU A N 1
ATOM 632 C CA . GLU A 1 94 ? -11.964 17.019 -16.692 1.00 107.13 74 GLU A CA 1
ATOM 633 C C . GLU A 1 94 ? -12.930 16.027 -17.334 1.00 98.95 74 GLU A C 1
ATOM 634 O O . GLU A 1 94 ? -12.783 14.807 -17.174 1.00 95.99 74 GLU A O 1
ATOM 640 N N . GLU A 1 95 ? -13.922 16.551 -18.045 1.00 98.72 75 GLU A N 1
ATOM 641 C CA . GLU A 1 95 ? -14.904 15.710 -18.713 1.00 102.76 75 GLU A CA 1
ATOM 642 C C . GLU A 1 95 ? -15.278 16.316 -20.058 1.00 101.32 75 GLU A C 1
ATOM 643 O O . GLU A 1 95 ? -14.811 17.394 -20.445 1.00 99.50 75 GLU A O 1
ATOM 649 N N . SER A 1 96 ? -16.139 15.591 -20.768 1.00 104.86 76 SER A N 1
ATOM 650 C CA . SER A 1 96 ? -16.765 16.034 -22.011 1.00 103.69 76 SER A CA 1
ATOM 651 C C . SER A 1 96 ? -18.272 15.888 -21.882 1.00 103.07 76 SER A C 1
ATOM 652 O O . SER A 1 96 ? -18.766 15.038 -21.130 1.00 100.09 76 SER A O 1
ATOM 655 N N . GLY A 1 97 ? -18.999 16.718 -22.621 1.00 106.83 77 GLY A N 1
ATOM 656 C CA . GLY A 1 97 ? -20.451 16.680 -22.574 1.00 106.77 77 GLY A CA 1
ATOM 657 C C . GLY A 1 97 ? -21.112 17.505 -23.662 1.00 99.31 77 GLY A C 1
ATOM 658 O O . GLY A 1 97 ? -20.451 18.038 -24.554 1.00 96.00 77 GLY A O 1
ATOM 659 N N . TYR A 1 98 ? -22.442 17.628 -23.564 1.00 96.97 78 TYR A N 1
ATOM 660 C CA . TYR A 1 98 ? -23.218 18.336 -24.566 1.00 95.38 78 TYR A CA 1
ATOM 661 C C . TYR A 1 98 ? -24.107 19.459 -24.045 1.00 94.18 78 TYR A C 1
ATOM 662 O O . TYR A 1 98 ? -24.596 20.249 -24.863 1.00 91.73 78 TYR A O 1
ATOM 671 N N . ALA A 1 99 ? -24.365 19.543 -22.742 1.00 94.22 79 ALA A N 1
ATOM 672 C CA . ALA A 1 99 ? -25.259 20.564 -22.217 1.00 94.10 79 ALA A CA 1
ATOM 673 C C . ALA A 1 99 ? -24.797 20.973 -20.825 1.00 94.64 79 ALA A C 1
ATOM 674 O O . ALA A 1 99 ? -24.101 20.217 -20.138 1.00 88.51 79 ALA A O 1
ATOM 676 N N . GLY A 1 100 ? -25.162 22.196 -20.428 1.00 94.09 80 GLY A N 1
ATOM 677 C CA . GLY A 1 100 ? -24.769 22.689 -19.116 1.00 94.20 80 GLY A CA 1
ATOM 678 C C . GLY A 1 100 ? -25.707 22.236 -18.003 1.00 95.51 80 GLY A C 1
ATOM 679 O O . GLY A 1 100 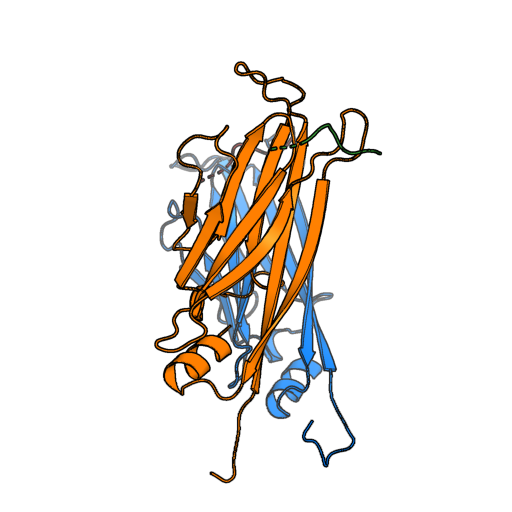? -26.893 21.992 -18.212 1.00 92.53 80 GLY A O 1
ATOM 680 N N . PHE A 1 101 ? -25.166 22.136 -16.788 1.00 96.63 81 PHE A N 1
ATOM 681 C CA . PHE A 1 101 ? -25.946 21.612 -15.677 1.00 87.84 81 PHE A CA 1
ATOM 682 C C . PHE A 1 101 ? -25.477 22.257 -14.388 1.00 94.89 81 PHE A C 1
ATOM 683 O O . PHE A 1 101 ? -24.470 22.969 -14.362 1.00 92.42 81 PHE A O 1
ATOM 691 N N . ILE A 1 102 ? -26.215 21.994 -13.305 1.00 92.44 82 ILE A N 1
ATOM 692 C CA . ILE A 1 102 ? -25.746 22.335 -11.967 1.00 86.32 82 ILE A CA 1
ATOM 693 C C . ILE A 1 102 ? -24.874 21.192 -11.451 1.00 89.13 82 ILE A C 1
ATOM 694 O O . ILE A 1 102 ? -25.271 20.018 -11.488 1.00 86.84 82 ILE A O 1
ATOM 699 N N . LEU A 1 103 ? -23.686 21.541 -10.964 1.00 88.38 83 LEU A N 1
ATOM 700 C CA . LEU A 1 103 ? -22.775 20.603 -10.303 1.00 87.17 83 LEU A CA 1
ATOM 701 C C . LEU A 1 103 ? -22.549 20.994 -8.835 1.00 92.18 83 LEU A C 1
ATOM 702 O O . LEU A 1 103 ? -21.886 22.014 -8.563 1.00 87.94 83 LEU A O 1
ATOM 707 N N . PRO A 1 104 ? -23.063 20.239 -7.858 1.00 89.51 84 PRO A N 1
ATOM 708 C CA . PRO A 1 104 ? -22.788 20.556 -6.442 1.00 92.78 84 PRO A CA 1
ATOM 709 C C . PRO A 1 104 ? -21.396 20.099 -6.010 1.00 90.60 84 PRO A C 1
ATOM 710 O O . PRO A 1 104 ? -20.949 18.995 -6.339 1.00 87.13 84 PRO A O 1
ATOM 714 N N . ILE A 1 105 ? -20.720 20.958 -5.243 1.00 90.14 85 ILE A N 1
ATOM 715 C CA . ILE A 1 105 ? -19.350 20.724 -4.780 1.00 94.11 85 ILE A CA 1
ATOM 716 C C . ILE A 1 105 ? -19.319 20.684 -3.253 1.00 89.55 85 ILE A C 1
ATOM 717 O O . ILE A 1 105 ? -19.784 21.618 -2.580 1.00 86.92 85 ILE A O 1
ATOM 722 N N . GLU A 1 106 ? -18.758 19.607 -2.711 1.00 87.62 86 GLU A N 1
ATOM 723 C CA . GLU A 1 106 ? -18.510 19.484 -1.285 1.00 88.59 86 GLU A CA 1
ATOM 724 C C . GLU A 1 106 ? -17.010 19.613 -1.055 1.00 89.46 86 GLU A C 1
ATOM 725 O O . GLU A 1 106 ? -16.216 18.982 -1.761 1.00 85.74 86 GLU A O 1
ATOM 731 N N . VAL A 1 107 ? -16.631 20.419 -0.069 1.00 90.43 87 VAL A N 1
ATOM 732 C CA . VAL A 1 107 ? -15.253 20.551 0.386 1.00 89.70 87 VAL A CA 1
ATOM 733 C C . VAL A 1 107 ? -15.201 20.065 1.837 1.00 94.43 87 VAL A C 1
ATOM 734 O O . VAL A 1 107 ? -15.844 20.648 2.721 1.00 90.30 87 VAL A O 1
ATOM 738 N N . TYR A 1 108 ? -14.437 19.004 2.097 1.00 95.28 88 TYR A N 1
ATOM 739 C CA . TYR A 1 108 ? -14.338 18.448 3.441 1.00 94.62 88 TYR A CA 1
ATOM 740 C C . TYR A 1 108 ? -13.100 18.950 4.155 1.00 91.27 88 TYR A C 1
ATOM 741 O O . TYR A 1 108 ? -11.990 18.895 3.624 1.00 86.45 88 TYR A O 1
ATOM 750 N N . PHE A 1 109 ? -13.267 19.362 5.391 1.00 94.78 89 PHE A N 1
ATOM 751 C CA . PHE A 1 109 ? -12.142 19.965 6.078 1.00 90.97 89 PHE A CA 1
ATOM 752 C C . PHE A 1 109 ? -11.446 18.966 6.994 1.00 89.66 89 PHE A C 1
ATOM 753 O O . PHE A 1 109 ? -12.072 18.048 7.545 1.00 88.26 89 PHE A O 1
ATOM 761 N N . LYS A 1 110 ? -10.124 19.137 7.095 1.00 85.91 90 LYS A N 1
ATOM 762 C CA . LYS A 1 110 ? -9.274 18.443 8.052 1.00 96.61 90 LYS A CA 1
ATOM 763 C C . LYS A 1 110 ? -9.594 18.918 9.469 1.00 97.94 90 LYS A C 1
ATOM 764 O O . LYS A 1 110 ? -8.722 19.456 10.164 1.00 94.41 90 LYS A O 1
ATOM 770 N N . ASN A 1 111 ? -10.835 18.726 9.897 1.00 98.52 91 ASN A N 1
ATOM 771 C CA . ASN A 1 111 ? -11.294 19.152 11.204 1.00 99.65 91 ASN A CA 1
ATOM 772 C C . ASN A 1 111 ? -12.103 18.028 11.843 1.00 100.95 91 ASN A C 1
ATOM 773 O O . ASN A 1 111 ? -12.929 17.389 11.180 1.00 95.88 91 ASN A O 1
ATOM 778 N N . LYS A 1 112 ? -11.851 17.789 13.132 1.00 111.81 92 LYS A N 1
ATOM 779 C CA . LYS A 1 112 ? -12.518 16.732 13.890 1.00 112.91 92 LYS A CA 1
ATOM 780 C C . LYS A 1 112 ? -13.857 17.176 14.473 1.00 109.59 92 LYS A C 1
ATOM 781 O O . LYS A 1 112 ? -14.630 16.336 14.941 1.00 108.18 92 LYS A O 1
ATOM 787 N N . GLU A 1 113 ? -14.154 18.467 14.438 1.00 111.41 93 GLU A N 1
ATOM 788 C CA . GLU A 1 113 ? -15.422 19.004 14.911 1.00 112.31 93 GLU A CA 1
ATOM 789 C C . GLU A 1 113 ? -16.137 19.683 13.751 1.00 111.72 93 GLU A C 1
ATOM 790 O O . GLU A 1 113 ? -15.494 20.355 12.937 1.00 103.83 93 GLU A O 1
ATOM 796 N N . GLU A 1 114 ? -17.458 19.509 13.672 1.00 115.40 94 GLU A N 1
ATOM 797 C CA . GLU A 1 114 ? -18.230 20.265 12.694 1.00 111.88 94 GLU A CA 1
ATOM 798 C C . GLU A 1 114 ? -18.017 21.750 12.976 1.00 110.03 94 GLU A C 1
ATOM 799 O O . GLU A 1 114 ? -18.219 22.199 14.114 1.00 105.99 94 GLU A O 1
ATOM 805 N N . PRO A 1 115 ? -17.594 22.546 11.976 1.00 113.56 95 PRO A N 1
ATOM 806 C CA . PRO A 1 115 ? -17.644 22.338 10.511 1.00 106.95 95 PRO A CA 1
ATOM 807 C C . PRO A 1 115 ? -16.733 21.252 9.906 1.00 102.49 95 PRO A C 1
ATOM 808 O O . PRO A 1 115 ? -15.503 21.318 9.990 1.00 96.41 95 PRO A O 1
ATOM 812 N N . ARG A 1 116 ? -17.360 20.262 9.270 1.00 103.00 96 ARG A N 1
ATOM 813 C CA . ARG A 1 116 ? -16.614 19.250 8.534 1.00 102.57 96 ARG A CA 1
ATOM 814 C C . ARG A 1 116 ? -16.613 19.478 7.026 1.00 101.58 96 ARG A C 1
ATOM 815 O O . ARG A 1 116 ? -15.596 19.205 6.377 1.00 98.31 96 ARG A O 1
ATOM 823 N N . LYS A 1 117 ? -17.707 19.994 6.456 1.00 98.05 97 LYS A N 1
ATOM 824 C CA . LYS A 1 117 ? -17.781 20.243 5.021 1.00 93.53 9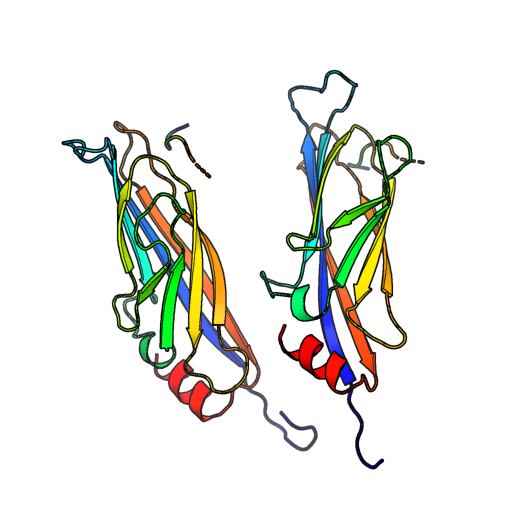7 LYS A CA 1
ATOM 825 C C . LYS A 1 117 ? -18.676 21.441 4.718 1.00 93.15 97 LYS A C 1
ATOM 826 O O . LYS A 1 117 ? -19.552 21.806 5.499 1.00 90.64 97 LYS A O 1
ATOM 832 N N . VAL A 1 118 ? -18.459 22.042 3.547 1.00 93.77 98 VAL A N 1
ATOM 833 C CA . VAL A 1 118 ? -19.374 23.044 3.016 1.00 93.25 98 VAL A CA 1
ATOM 834 C C . VAL A 1 118 ? -19.737 22.623 1.602 1.00 91.47 98 VAL A C 1
ATOM 835 O O . VAL A 1 118 ? -18.917 22.052 0.877 1.00 91.21 98 VAL A O 1
ATOM 839 N N . ARG A 1 119 ? -20.983 22.884 1.217 1.00 93.91 99 ARG A N 1
ATOM 840 C CA . ARG A 1 119 ? -21.461 22.588 -0.127 1.00 91.79 99 ARG A CA 1
ATOM 841 C C . ARG A 1 119 ? -21.692 23.899 -0.856 1.00 92.26 99 ARG A C 1
ATOM 842 O O . ARG A 1 119 ? -22.140 24.881 -0.247 1.00 92.04 99 ARG A O 1
ATOM 850 N N . PHE A 1 120 ? -21.339 23.918 -2.142 1.00 86.56 100 PHE A N 1
ATOM 851 C CA . PHE A 1 120 ? -21.757 24.967 -3.060 1.00 90.51 100 PHE A CA 1
ATOM 852 C C . PHE A 1 120 ? -22.451 24.324 -4.246 1.00 93.64 100 PHE A C 1
ATOM 853 O O . PHE A 1 120 ? -22.013 23.271 -4.722 1.00 87.10 100 PHE A O 1
ATOM 861 N N . ASP A 1 121 ? -23.485 24.980 -4.772 1.00 96.08 101 ASP A N 1
ATOM 862 C CA . ASP A 1 121 ? -24.073 24.566 -6.047 1.00 92.07 101 ASP A CA 1
ATOM 863 C C . ASP A 1 121 ? -23.388 25.370 -7.158 1.00 89.74 101 ASP A C 1
ATOM 864 O O . ASP A 1 121 ? -23.613 26.577 -7.283 1.00 90.62 101 ASP A O 1
ATOM 869 N N . TYR A 1 122 ? -22.553 24.714 -7.962 1.00 82.29 102 TYR A N 1
ATOM 870 C CA . TYR A 1 122 ? -21.824 25.391 -9.035 1.00 92.22 102 TYR A CA 1
ATOM 871 C C . TYR A 1 122 ? -22.562 25.310 -10.377 1.00 89.97 102 TYR A C 1
ATOM 872 O O . TYR A 1 122 ? -23.065 24.246 -10.747 1.00 84.29 102 TYR A O 1
ATOM 881 N N . ASP A 1 123 ? -22.622 26.440 -11.100 1.00 87.24 103 ASP A N 1
ATOM 882 C CA . ASP A 1 123 ? -23.259 26.516 -12.429 1.00 96.08 103 ASP A CA 1
ATOM 883 C C . ASP A 1 123 ? -22.236 26.196 -13.531 1.00 88.62 103 ASP A C 1
ATOM 884 O O . ASP A 1 123 ? -21.547 27.086 -14.026 1.00 84.27 103 ASP A O 1
ATOM 889 N N . LEU A 1 124 ? -22.151 24.924 -13.922 1.00 83.03 104 LEU A N 1
ATOM 890 C CA . LEU A 1 124 ? -21.345 24.468 -15.056 1.00 87.91 104 LEU A CA 1
ATOM 891 C C . LEU A 1 124 ? -22.131 24.752 -16.338 1.00 90.51 104 LEU A C 1
ATOM 892 O O . LEU A 1 124 ? -23.038 24.004 -16.703 1.00 88.45 104 LEU A O 1
ATOM 897 N N . PHE A 1 125 ? -21.797 25.845 -17.020 1.00 85.30 105 PHE A N 1
ATOM 898 C CA . PHE A 1 125 ? -22.494 26.270 -18.227 1.00 93.84 105 PHE A CA 1
ATOM 899 C C . PHE A 1 125 ? -21.547 26.291 -19.427 1.00 94.36 105 PHE A C 1
ATOM 900 O O . PHE A 1 125 ? -20.372 26.645 -19.288 1.00 90.35 105 PHE A O 1
ATOM 908 N N . LEU A 1 126 ? -22.079 25.946 -20.609 1.00 88.14 106 LEU A N 1
ATOM 909 C CA . LEU A 1 126 ? -21.313 25.808 -21.846 1.00 99.81 106 LEU A CA 1
ATOM 910 C C . LEU A 1 126 ? -21.753 26.843 -22.879 1.00 94.09 106 LEU A C 1
ATOM 911 O O . LEU A 1 126 ? -22.950 27.041 -23.072 1.00 96.76 106 LEU A O 1
ATOM 916 N N . HIS A 1 127 ? -20.798 27.480 -23.570 1.00 96.51 107 HIS A N 1
ATOM 917 C CA . HIS A 1 127 ? -21.125 28.431 -24.639 1.00 103.92 107 HIS A CA 1
ATOM 918 C C . HIS A 1 127 ? -21.316 27.714 -25.978 1.00 95.58 107 HIS A C 1
ATOM 919 O O . HIS A 1 127 ? -20.695 26.681 -26.239 1.00 88.77 107 HIS A O 1
ATOM 926 N N . LEU A 1 128 ? -22.205 28.251 -26.822 1.00 96.57 108 LEU A N 1
ATOM 927 C CA . LEU A 1 128 ? -22.345 27.743 -28.194 1.00 107.73 108 LEU A CA 1
ATOM 928 C C . LEU A 1 128 ? -21.052 27.920 -28.984 1.00 105.12 108 LEU A C 1
ATOM 929 O O . LEU A 1 128 ? -20.275 28.844 -28.731 1.00 105.48 108 LEU A O 1
ATOM 934 N N . GLU A 1 129 ? -20.848 27.061 -29.987 1.00 100.11 109 GLU A N 1
ATOM 935 C CA . GLU A 1 129 ? -19.732 27.257 -30.908 1.00 107.79 109 GLU A CA 1
ATOM 936 C C . GLU A 1 129 ? -19.928 28.535 -31.713 1.00 104.81 109 GLU A C 1
ATOM 937 O O . GLU A 1 129 ? -21.053 28.981 -31.956 1.00 101.05 109 GLU A O 1
ATOM 943 N N . GLY A 1 130 ? -18.812 29.127 -32.116 1.00 106.46 110 GLY A N 1
ATOM 944 C CA . GLY A 1 130 ? -18.829 30.470 -32.652 1.00 108.63 110 GLY A CA 1
ATOM 945 C C . GLY A 1 130 ? -18.865 31.561 -31.603 1.00 106.69 110 GLY A C 1
ATOM 946 O O . GLY A 1 130 ? -18.815 32.745 -31.958 1.00 101.78 110 GLY A O 1
ATOM 947 N N . HIS A 1 131 ? -18.966 31.205 -30.332 1.00 106.94 111 HIS A N 1
ATOM 948 C CA . HIS A 1 131 ? -18.727 32.125 -29.234 1.00 103.05 111 HIS A CA 1
ATOM 949 C C . HIS A 1 131 ? -17.438 31.734 -28.529 1.00 100.17 111 HIS A C 1
ATOM 950 O O . HIS A 1 131 ? -16.926 30.626 -28.725 1.00 99.55 111 HIS A O 1
ATOM 957 N N . PRO A 1 132 ? -16.843 32.644 -27.765 1.00 97.21 112 PRO A N 1
ATOM 958 C CA . PRO A 1 132 ? -15.556 32.346 -27.138 1.00 95.21 112 PRO A CA 1
ATOM 959 C C . PRO A 1 132 ? -15.699 31.222 -26.130 1.00 98.43 112 PRO A C 1
ATOM 960 O O . PRO A 1 132 ? -16.818 30.935 -25.676 1.00 101.56 112 PRO A O 1
ATOM 964 N N . PRO A 1 133 ? -14.607 30.543 -25.779 1.00 96.31 113 PRO A N 1
ATOM 965 C CA . PRO A 1 133 ? -14.683 29.547 -24.701 1.00 97.39 113 PRO A CA 1
ATOM 966 C C . PRO A 1 133 ? -14.950 30.201 -23.357 1.00 93.16 113 PRO A C 1
ATOM 967 O O . PRO A 1 133 ? -14.602 31.362 -23.110 1.00 86.11 113 PRO A O 1
ATOM 971 N N . VAL A 1 134 ? -15.589 29.439 -22.489 1.00 98.46 114 VAL A N 1
ATOM 972 C CA . VAL A 1 134 ? -15.879 29.923 -21.145 1.00 99.31 114 VAL A CA 1
ATOM 973 C C . VAL A 1 134 ? -14.667 29.716 -20.265 1.00 94.41 114 VAL A C 1
ATOM 974 O O . VAL A 1 134 ? -14.119 28.608 -20.202 1.00 88.52 114 VAL A O 1
ATOM 978 N N . ASN A 1 135 ? -14.245 30.784 -19.594 1.00 97.38 115 ASN A N 1
ATOM 979 C CA . ASN A 1 135 ? -13.420 30.675 -18.393 1.00 107.72 115 ASN A CA 1
ATOM 980 C C . ASN A 1 135 ? -14.101 31.482 -17.283 1.00 106.37 115 ASN A C 1
ATOM 981 O O . ASN A 1 135 ? -14.152 32.716 -17.352 1.00 108.11 115 ASN A O 1
ATOM 986 N N . HIS A 1 136 ? -14.652 30.789 -16.282 1.00 101.38 116 HIS A N 1
ATOM 987 C CA . HIS A 1 136 ? -15.474 31.420 -15.261 1.00 101.51 116 HIS A CA 1
ATOM 988 C C . HIS A 1 136 ? -14.879 31.213 -13.875 1.00 101.81 116 HIS A C 1
ATOM 989 O O . HIS A 1 136 ? -14.422 30.114 -13.532 1.00 99.57 116 HIS A O 1
ATOM 996 N N . LEU A 1 137 ? -14.933 32.271 -13.070 1.00 103.65 117 LEU A N 1
ATOM 997 C CA . LEU A 1 137 ? -14.275 32.318 -11.776 1.00 97.89 117 LEU A CA 1
ATOM 998 C C . LEU A 1 137 ? -15.284 32.741 -10.725 1.00 97.05 117 LEU A C 1
ATOM 999 O O . LEU A 1 137 ? -15.945 33.773 -10.877 1.00 97.22 117 LEU A O 1
ATOM 1004 N N . ARG A 1 138 ? -15.390 31.939 -9.667 1.00 102.65 118 ARG A N 1
ATOM 1005 C CA . ARG A 1 138 ? -16.187 32.226 -8.483 1.00 99.95 118 ARG A CA 1
ATOM 1006 C C . ARG A 1 138 ? -15.220 32.228 -7.307 1.00 100.16 118 ARG A C 1
ATOM 1007 O O . ARG A 1 138 ? -14.486 31.253 -7.114 1.00 100.85 118 ARG A O 1
ATOM 1015 N N . CYS A 1 139 ? -15.174 33.331 -6.556 1.00 108.49 119 CYS A N 1
ATOM 1016 C CA . CYS A 1 139 ? -14.418 33.384 -5.303 1.00 108.16 119 CYS A CA 1
ATOM 1017 C C . CYS A 1 139 ? -15.385 33.322 -4.127 1.00 100.14 119 CYS A C 1
ATOM 1018 O O . CYS A 1 139 ? -16.414 34.004 -4.125 1.00 98.94 119 CYS A O 1
ATOM 1021 N N . GLU A 1 140 ? -15.055 32.488 -3.138 1.00 105.18 120 GLU A N 1
ATOM 1022 C CA . GLU A 1 140 ? -15.910 32.235 -1.979 1.00 107.16 120 GLU A CA 1
ATOM 1023 C C . GLU A 1 140 ? -15.087 32.366 -0.699 1.00 102.80 120 GLU A C 1
ATOM 1024 O O . GLU A 1 140 ? -13.988 31.808 -0.608 1.00 101.25 120 GLU A O 1
ATOM 1030 N N . LYS A 1 141 ? -15.613 33.111 0.277 1.00 106.83 121 LYS A N 1
ATOM 1031 C CA . LYS A 1 141 ? -14.949 33.347 1.557 1.00 105.92 121 LYS A CA 1
ATOM 1032 C C . LYS A 1 141 ? -15.641 32.549 2.658 1.00 99.21 121 LYS A C 1
ATOM 1033 O O . LYS A 1 141 ? -16.863 32.634 2.817 1.00 101.54 121 LYS A O 1
ATOM 1039 N N . LEU A 1 142 ? -14.864 31.799 3.432 1.00 100.74 122 LEU A N 1
ATOM 1040 C CA . LEU A 1 142 ? -15.392 31.044 4.562 1.00 106.34 122 LEU A CA 1
ATOM 1041 C C . LEU A 1 142 ? -14.799 31.537 5.889 1.00 101.39 122 LEU A C 1
ATOM 1042 O O . LEU A 1 142 ? -13.612 31.872 5.967 1.00 101.47 122 LEU A O 1
ATOM 1047 N N . THR A 1 143 ? -15.631 31.561 6.938 1.00 104.89 123 THR A N 1
ATOM 1048 C CA . THR A 1 143 ? -15.278 32.157 8.225 1.00 108.00 123 THR A CA 1
ATOM 1049 C C . THR A 1 143 ? -15.438 31.155 9.364 1.00 99.60 123 THR A C 1
ATOM 1050 O O . THR A 1 143 ? -16.545 30.673 9.634 1.00 99.30 123 THR A O 1
ATOM 1054 N N . PHE A 1 144 ? -14.350 30.913 10.079 1.00 98.09 124 PHE A N 1
ATOM 1055 C CA . PHE A 1 144 ? -14.299 29.928 11.151 1.00 98.48 124 PHE A CA 1
ATOM 1056 C C . PHE A 1 144 ? -14.157 30.645 12.490 1.00 97.26 124 PHE A C 1
ATOM 1057 O O . PHE A 1 144 ? -13.111 31.241 12.769 1.00 96.81 124 PHE A O 1
ATOM 1065 N N . ASN A 1 145 ? -15.202 30.581 13.317 1.00 94.73 125 ASN A N 1
ATOM 1066 C CA . ASN A 1 145 ? -15.228 31.287 14.595 1.00 93.87 125 ASN A CA 1
ATOM 1067 C C . ASN A 1 145 ? -14.663 30.399 15.693 1.00 92.37 125 ASN A C 1
ATOM 1068 O O . ASN A 1 145 ? -15.193 29.319 15.949 1.00 92.91 125 ASN A O 1
ATOM 1073 N N . ASN A 1 146 ? -13.601 30.863 16.340 1.00 95.52 126 ASN A N 1
ATOM 1074 C CA . ASN A 1 146 ? -12.922 30.126 17.401 1.00 98.19 126 ASN A CA 1
ATOM 1075 C C . ASN A 1 146 ? -12.655 28.657 17.039 1.00 96.52 126 ASN A C 1
ATOM 1076 O O . ASN A 1 146 ? -13.088 27.752 17.739 1.00 100.18 126 ASN A O 1
ATOM 1081 N N . PRO A 1 147 ? -11.933 28.414 15.950 1.00 100.20 127 PRO A N 1
ATOM 1082 C CA . PRO A 1 147 ? -11.524 27.042 15.640 1.00 102.96 127 PRO A CA 1
ATOM 1083 C C . PRO A 1 147 ? -10.663 26.441 16.742 1.00 97.00 127 PRO A C 1
ATOM 1084 O O . PRO A 1 147 ? -9.999 27.144 17.504 1.00 92.39 127 PRO A O 1
ATOM 1088 N N . THR A 1 148 ? -10.675 25.113 16.801 1.00 96.86 128 THR A N 1
ATOM 1089 C CA . THR A 1 148 ? -9.693 24.374 17.579 1.00 102.17 128 THR A CA 1
ATOM 1090 C C . THR A 1 148 ? -8.283 24.768 17.160 1.00 104.17 128 THR A C 1
ATOM 1091 O O . THR A 1 148 ? -8.055 25.228 16.045 1.00 109.73 128 THR A O 1
ATOM 1095 N N . GLU A 1 149 ? -7.318 24.579 18.060 1.00 109.85 129 GLU A N 1
ATOM 1096 C CA . GLU A 1 149 ? -5.981 25.087 17.778 1.00 113.35 129 GLU A CA 1
ATOM 1097 C C . GLU A 1 149 ? -5.293 24.289 16.687 1.00 113.42 129 GLU A C 1
ATOM 1098 O O . GLU A 1 149 ? -4.452 24.838 15.966 1.00 114.59 129 GLU A O 1
ATOM 1104 N N . ASP A 1 150 ? -5.635 23.008 16.540 1.00 113.38 130 ASP A N 1
ATOM 1105 C CA . ASP A 1 150 ? -4.971 22.225 15.509 1.00 116.37 130 ASP A CA 1
ATOM 1106 C C . ASP A 1 150 ? -5.532 22.539 14.127 1.00 111.97 130 ASP A C 1
ATOM 1107 O O . ASP A 1 150 ? -4.782 22.588 13.146 1.00 106.46 130 ASP A O 1
ATOM 1112 N N . PHE A 1 151 ? -6.841 22.774 14.035 1.00 112.56 131 PHE A N 1
ATOM 1113 C CA . PHE A 1 151 ? -7.426 23.196 12.769 1.00 102.38 131 PHE A CA 1
ATOM 1114 C C . PHE A 1 151 ? -7.062 24.645 12.453 1.00 102.29 131 PHE A C 1
ATOM 1115 O O . PHE A 1 151 ? -6.867 25.005 11.290 1.00 107.59 131 PHE A O 1
ATOM 1123 N N . ARG A 1 152 ? -6.930 25.486 13.477 1.00 103.12 132 ARG A N 1
ATOM 1124 C CA . ARG A 1 152 ? -6.473 26.861 13.268 1.00 103.71 132 ARG A CA 1
ATOM 1125 C C . ARG A 1 152 ? -5.043 26.899 12.741 1.00 102.37 132 ARG A C 1
ATOM 1126 O O . ARG A 1 152 ? -4.664 27.814 11.996 1.00 99.19 132 ARG A O 1
ATOM 1134 N N .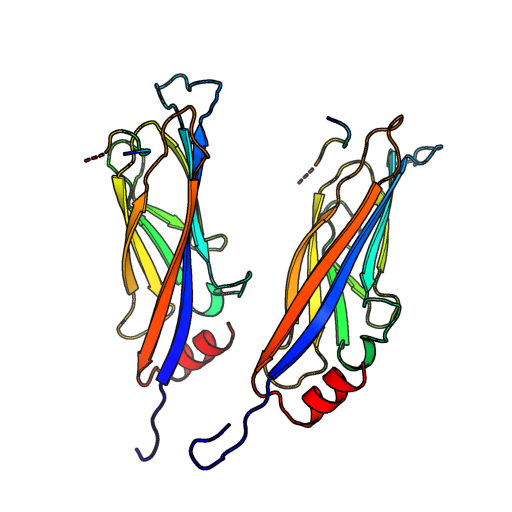 ARG A 1 153 ? -4.233 25.917 13.128 1.00 103.04 133 ARG A N 1
ATOM 1135 C CA . ARG A 1 153 ? -2.895 25.786 12.571 1.00 106.45 133 ARG A CA 1
ATOM 1136 C C . ARG A 1 153 ? -2.978 25.526 11.074 1.00 107.82 133 ARG A C 1
ATOM 1137 O O . ARG A 1 153 ? -2.435 26.284 10.264 1.00 103.85 133 ARG A O 1
ATOM 1145 N N . LYS A 1 154 ? -3.704 24.473 10.692 1.00 105.51 134 LYS A N 1
ATOM 1146 C CA . LYS A 1 154 ? -3.878 24.142 9.284 1.00 98.28 134 LYS A CA 1
ATOM 1147 C C . LYS A 1 154 ? -4.419 25.325 8.493 1.00 101.82 134 LYS A C 1
ATOM 1148 O O . LYS A 1 154 ? -3.908 25.658 7.416 1.00 108.38 134 LYS A O 1
ATOM 1154 N N . LEU A 1 155 ? -5.451 25.983 9.021 1.00 95.34 135 LEU A N 1
ATOM 1155 C CA . LEU A 1 155 ? -6.092 27.068 8.281 1.00 100.60 135 LEU A CA 1
ATOM 1156 C C . LEU A 1 155 ? -5.116 28.201 7.976 1.00 103.69 135 LEU A C 1
ATOM 1157 O O . LEU A 1 155 ? -5.201 28.837 6.920 1.00 106.78 135 LEU A O 1
ATOM 1162 N N . LEU A 1 156 ? -4.175 28.459 8.874 1.00 104.43 136 LEU A N 1
ATOM 1163 C CA . LEU A 1 156 ? -3.350 29.654 8.787 1.00 106.04 136 LEU A CA 1
ATOM 1164 C C . LEU A 1 156 ? -1.925 29.367 8.350 1.00 104.93 136 LEU A C 1
ATOM 1165 O O . LEU A 1 156 ? -1.081 30.273 8.397 1.00 103.14 136 LEU A O 1
ATOM 1170 N N . LYS A 1 157 ? -1.627 28.123 7.972 1.00 106.45 137 LYS A N 1
ATOM 1171 C CA . LYS A 1 157 ? -0.429 27.848 7.192 1.00 109.89 137 LYS A CA 1
ATOM 1172 C C . LYS A 1 157 ? -0.654 28.094 5.708 1.00 113.58 137 LYS A C 1
ATOM 1173 O O . LYS A 1 157 ? 0.298 28.427 4.990 1.00 117.54 137 LYS A O 1
ATOM 1179 N N . ALA A 1 158 ? -1.894 27.954 5.245 1.00 115.41 138 ALA A N 1
ATOM 1180 C CA . ALA A 1 158 ? -2.250 28.216 3.855 1.00 117.40 138 ALA A CA 1
ATOM 1181 C C . ALA A 1 158 ? -2.350 29.718 3.589 1.00 121.96 138 ALA A C 1
ATOM 1182 O O . ALA A 1 158 ? -2.457 30.157 2.428 1.00 118.35 138 ALA A O 1
ATOM 1185 N N . THR B 2 3 ? -28.998 34.315 -26.801 1.00 117.48 3 THR P N 1
ATOM 1186 C CA . THR B 2 3 ? -28.000 34.178 -25.745 1.00 113.99 3 THR P CA 1
ATOM 1187 C C . THR B 2 3 ? -26.827 33.330 -26.291 1.00 114.62 3 THR P C 1
ATOM 1188 O O . THR B 2 3 ? -26.888 32.832 -27.433 1.00 115.88 3 THR P O 1
ATOM 1192 N N . LYS B 2 4 ? -25.741 33.224 -25.511 1.00 119.10 4 LYS P N 1
ATOM 1193 C CA . LYS B 2 4 ? -24.473 32.684 -25.996 1.00 111.41 4 LYS P CA 1
ATOM 1194 C C . LYS B 2 4 ? -24.126 31.287 -25.468 1.00 105.83 4 LYS P C 1
ATOM 1195 O O . LYS B 2 4 ? -23.263 30.620 -26.058 1.00 98.75 4 LYS P O 1
ATOM 1201 N N . GLN B 2 5 ? -24.742 30.830 -24.371 1.00 109.40 5 GLN P N 1
ATOM 1202 C CA . GLN B 2 5 ? -24.485 29.485 -23.851 1.00 106.70 5 GLN P CA 1
ATOM 1203 C C . GLN B 2 5 ? -25.470 28.463 -24.438 1.00 102.67 5 GLN P C 1
ATOM 1204 O O . GLN B 2 5 ? -26.445 28.812 -25.114 1.00 106.72 5 GLN P O 1
ATOM 1210 N N . THR B 2 6 ? -25.195 27.180 -24.171 1.00 98.42 6 THR P N 1
ATOM 1211 C CA . THR B 2 6 ? -25.888 26.076 -24.820 1.00 92.78 6 THR P CA 1
ATOM 1212 C C . THR B 2 6 ? -27.104 25.649 -24.017 1.00 97.16 6 THR P C 1
ATOM 1213 O O . THR B 2 6 ? -27.429 26.218 -22.964 1.00 100.15 6 THR P O 1
ATOM 1217 N N . ALA B 2 7 ? -27.769 24.608 -24.508 1.00 89.45 7 ALA P N 1
ATOM 1218 C CA . ALA B 2 7 ? -28.867 24.042 -23.749 1.00 96.61 7 ALA P CA 1
ATOM 1219 C C . ALA B 2 7 ? -28.362 23.529 -22.396 1.00 95.37 7 ALA P C 1
ATOM 1220 O O . ALA B 2 7 ? -27.173 23.238 -22.205 1.00 89.51 7 ALA P O 1
ATOM 1222 N N . ARG B 2 8 ? -29.275 23.461 -21.441 1.00 91.81 8 ARG P N 1
ATOM 1223 C CA . ARG B 2 8 ? -28.936 22.860 -20.186 1.00 95.44 8 ARG P CA 1
ATOM 1224 C C . ARG B 2 8 ? -29.685 21.522 -20.044 1.00 94.25 8 ARG P C 1
ATOM 1225 O O . ARG B 2 8 ? -30.801 21.381 -20.551 1.00 93.56 8 ARG P O 1
ATOM 1247 N N . SER B 2 10 ? -30.814 18.262 -17.071 1.00 112.15 10 SER P N 1
ATOM 1248 C CA . SER B 2 10 ? -31.291 18.089 -15.700 1.00 105.70 10 SER P CA 1
ATOM 1249 C C . SER B 2 10 ? -31.731 16.636 -15.452 1.00 105.03 10 SER P C 1
ATOM 1250 O O . SER B 2 10 ? -32.736 16.162 -16.007 1.00 110.01 10 SER P O 1
ATOM 1253 N N . MET C 1 21 ? -29.655 18.915 38.623 1.00 134.88 1 MET B N 1
ATOM 1254 C CA . MET C 1 21 ? -28.698 19.166 37.553 1.00 128.04 1 MET B CA 1
ATOM 1255 C C . MET C 1 21 ? -27.779 20.317 37.907 1.00 117.23 1 MET B C 1
ATOM 1256 O O . MET C 1 21 ? -28.213 21.335 38.442 1.00 117.31 1 MET B O 1
ATOM 1261 N N . ALA C 1 22 ? -26.501 20.149 37.592 1.00 117.27 2 ALA B N 1
ATOM 1262 C CA . ALA C 1 22 ? -25.547 21.245 37.628 1.00 117.76 2 ALA B CA 1
ATOM 1263 C C . ALA C 1 22 ? -25.161 21.746 36.240 1.00 118.05 2 ALA B C 1
ATOM 1264 O O . ALA C 1 22 ? -24.263 22.582 36.127 1.00 113.17 2 ALA B O 1
ATOM 1266 N N . SER C 1 23 ? -25.797 21.263 35.179 1.00 116.45 3 SER B N 1
ATOM 1267 C CA . SER C 1 23 ? -25.580 21.849 33.873 1.00 112.40 3 SER B CA 1
ATOM 1268 C C . SER C 1 23 ? -26.909 22.285 33.273 1.00 114.34 3 SER B C 1
ATOM 1269 O O . SER C 1 23 ? -27.985 22.019 33.818 1.00 114.64 3 SER B O 1
ATOM 1272 N N . SER C 1 24 ? -26.800 23.008 32.158 1.00 112.07 4 SER B N 1
ATOM 1273 C CA . SER C 1 24 ? -27.921 23.372 31.300 1.00 108.98 4 SER B CA 1
ATOM 1274 C C . SER C 1 24 ? -27.374 23.721 29.921 1.00 109.73 4 SER B C 1
ATOM 1275 O O . SER C 1 24 ? -26.172 23.934 29.749 1.00 107.84 4 SER B O 1
ATOM 1278 N N . CYS C 1 25 ? -28.283 23.816 28.947 1.00 112.59 5 CYS B N 1
ATOM 1279 C CA . CYS C 1 25 ? -27.901 23.846 27.538 1.00 104.51 5 CYS B CA 1
ATOM 1280 C C . CYS C 1 25 ? -28.856 24.716 26.738 1.00 102.32 5 CYS B C 1
ATOM 1281 O O . CYS C 1 25 ? -30.055 24.436 26.683 1.00 106.24 5 CYS B O 1
ATOM 1284 N N . ALA C 1 26 ? -28.332 25.747 26.088 1.00 100.89 6 ALA B N 1
ATOM 1285 C CA . ALA C 1 26 ? -29.105 26.524 25.129 1.00 106.28 6 ALA B CA 1
ATOM 1286 C C . ALA C 1 26 ? -28.462 26.406 23.742 1.00 103.41 6 ALA B C 1
ATOM 1287 O O . ALA C 1 26 ? -27.235 26.458 23.616 1.00 100.47 6 ALA B O 1
ATOM 1289 N N . VAL C 1 27 ? -29.277 26.209 22.695 1.00 104.08 7 VAL B N 1
ATOM 1290 C CA . VAL C 1 27 ? -28.774 26.125 21.321 1.00 104.85 7 VAL B CA 1
ATOM 1291 C C . VAL C 1 27 ? -29.478 27.151 20.444 1.00 97.58 7 VAL B C 1
ATOM 1292 O O . VAL C 1 27 ? -30.674 27.408 20.604 1.00 98.52 7 VAL B O 1
ATOM 1296 N N . GLN C 1 28 ? -28.729 27.748 19.524 1.00 98.22 8 GLN B N 1
ATOM 1297 C CA . GLN C 1 28 ? -29.240 28.812 18.670 1.00 106.32 8 GLN B CA 1
ATOM 1298 C C . GLN C 1 28 ? -29.119 28.400 17.207 1.00 97.01 8 GLN B C 1
ATOM 1299 O O . GLN C 1 28 ? -28.018 28.123 16.723 1.00 92.85 8 GLN B O 1
ATOM 1305 N N . VAL C 1 29 ? -30.245 28.375 16.502 1.00 95.63 9 VAL B N 1
ATOM 1306 C CA . VAL C 1 29 ? -30.242 28.084 15.076 1.00 104.10 9 VAL B CA 1
ATOM 1307 C C . VAL C 1 29 ? -30.806 29.281 14.333 1.00 99.42 9 VAL B C 1
ATOM 1308 O O . VAL C 1 29 ? -31.682 29.996 14.829 1.00 98.85 9 VAL B O 1
ATOM 1312 N N . LYS C 1 30 ? -30.283 29.506 13.138 1.00 100.41 10 LYS B N 1
ATOM 1313 C CA . LYS C 1 30 ? -30.623 30.684 12.354 1.00 107.18 10 LYS B CA 1
ATOM 1314 C C . LYS C 1 30 ? -31.372 30.258 11.099 1.00 98.79 10 LYS B C 1
ATOM 1315 O O . LYS C 1 30 ? -30.979 29.295 10.438 1.00 95.69 10 LYS B O 1
ATOM 1321 N N . LEU C 1 31 ? -32.471 30.943 10.807 1.00 98.61 11 LEU B N 1
ATOM 1322 C CA . LEU C 1 31 ? -33.276 30.683 9.623 1.00 100.69 11 LEU B CA 1
ATOM 1323 C C . LEU C 1 31 ? -33.261 31.892 8.703 1.00 99.35 11 LEU B C 1
ATOM 1324 O O . LEU C 1 31 ? -33.207 33.040 9.158 1.00 97.51 11 LEU B O 1
ATOM 1329 N N . GLU C 1 32 ? -33.338 31.622 7.398 1.00 105.58 12 GLU B N 1
ATOM 1330 C CA . GLU C 1 32 ? -33.520 32.662 6.387 1.00 104.56 12 GLU B CA 1
ATOM 1331 C C . GLU C 1 32 ? -34.861 32.476 5.687 1.00 95.49 12 GLU B C 1
ATOM 1332 O O . GLU C 1 32 ? -35.100 31.442 5.054 1.00 91.22 12 GLU B O 1
ATOM 1338 N N . LEU C 1 33 ? -35.733 33.469 5.828 1.00 95.53 13 LEU B N 1
ATOM 1339 C CA . LEU C 1 33 ? -37.005 33.531 5.129 1.00 99.71 13 LEU B CA 1
ATOM 1340 C C . LEU C 1 33 ? -36.920 34.598 4.053 1.00 102.83 13 LEU B C 1
ATOM 1341 O O . LEU C 1 33 ? -36.545 35.740 4.342 1.00 103.76 13 LEU B O 1
ATOM 1346 N N . GLY C 1 34 ? -37.298 34.240 2.826 1.00 103.81 14 GLY B N 1
ATOM 1347 C CA . GLY C 1 34 ? -37.258 35.208 1.745 1.00 109.59 14 GLY B CA 1
ATOM 1348 C C . GLY C 1 34 ? -38.154 34.876 0.570 1.00 102.93 14 GLY B C 1
ATOM 1349 O O . GLY C 1 34 ? -38.808 33.831 0.504 1.00 96.43 14 GLY B O 1
ATOM 1350 N N . HIS C 1 35 ? -38.149 35.793 -0.382 1.00 104.17 15 HIS B N 1
ATOM 1351 C CA . HIS C 1 35 ? -38.949 35.592 -1.574 1.00 109.77 15 HIS B CA 1
ATOM 1352 C C . HIS C 1 35 ? -38.403 36.504 -2.660 1.00 113.34 15 HIS B C 1
ATOM 1353 O O . HIS C 1 35 ? -37.829 37.563 -2.368 1.00 114.71 15 HIS B O 1
ATOM 1360 N N . ARG C 1 36 ? -38.536 36.055 -3.901 1.00 114.96 16 ARG B N 1
ATOM 1361 C CA . ARG C 1 36 ? -38.235 36.876 -5.058 1.00 116.08 16 ARG B CA 1
ATOM 1362 C C . ARG C 1 36 ? -39.488 36.961 -5.909 1.00 114.69 16 ARG B C 1
ATOM 1363 O O . ARG C 1 36 ? -40.251 35.992 -5.997 1.00 107.33 16 ARG B O 1
ATOM 1371 N N . ALA C 1 37 ? -39.697 38.130 -6.521 1.00 120.06 17 ALA B N 1
ATOM 1372 C CA . ALA C 1 37 ? -40.860 38.391 -7.369 1.00 121.97 17 ALA B CA 1
ATOM 1373 C C . ALA C 1 37 ? -40.420 38.992 -8.686 1.00 120.64 17 ALA B C 1
ATOM 1374 O O . ALA C 1 37 ? -39.517 39.831 -8.726 1.00 122.54 17 ALA B O 1
ATOM 1376 N N . GLN C 1 38 ? -41.087 38.577 -9.757 1.00 122.58 18 GLN B N 1
ATOM 1377 C CA . GLN C 1 38 ? -40.755 39.027 -11.103 1.00 125.37 18 GLN B CA 1
ATOM 1378 C C . GLN C 1 38 ? -42.048 39.282 -11.863 1.00 118.66 18 GLN B C 1
ATOM 1379 O O . GLN C 1 38 ? -42.990 38.484 -11.768 1.00 114.85 18 GLN B O 1
ATOM 1385 N N . VAL C 1 39 ? -42.103 40.406 -12.585 1.00 119.04 19 VAL B N 1
ATOM 1386 C CA . VAL C 1 39 ? -43.159 40.594 -13.584 1.00 120.86 19 VAL B CA 1
ATOM 1387 C C . VAL C 1 39 ? -42.936 39.622 -14.745 1.00 126.39 19 VAL B C 1
ATOM 1388 O O . VAL C 1 39 ? -41.798 39.413 -15.196 1.00 125.82 19 VAL B O 1
ATOM 1392 N N . ARG C 1 40 ? -44.023 39.014 -15.231 1.00 123.44 20 ARG B N 1
ATOM 1393 C CA . ARG C 1 40 ? -43.941 38.028 -16.313 1.00 122.35 20 ARG B CA 1
ATOM 1394 C C . ARG C 1 40 ? -43.560 38.640 -17.663 1.00 133.34 20 ARG B C 1
ATOM 1395 O O . ARG C 1 40 ? -43.112 37.906 -18.556 1.00 137.45 20 ARG B O 1
ATOM 1403 N N . LYS C 1 41 ? -43.757 39.960 -17.842 1.00 134.51 21 LYS B N 1
ATOM 1404 C CA . LYS C 1 41 ? -43.654 40.664 -19.125 1.00 131.63 21 LYS B CA 1
ATOM 1405 C C . LYS C 1 41 ? -44.635 40.084 -20.143 1.00 128.29 21 LYS B C 1
ATOM 1406 O O . LYS C 1 41 ? -45.254 40.831 -20.909 1.00 130.99 21 LYS B O 1
ATOM 1412 N N . LYS C 1 42 ? -44.782 38.761 -20.139 1.00 125.78 22 LYS B N 1
ATOM 1413 C CA . LYS C 1 42 ? -45.849 37.994 -20.759 1.00 129.10 22 LYS B CA 1
ATOM 1414 C C . LYS C 1 42 ? -46.927 37.688 -19.723 1.00 132.23 22 LYS B C 1
ATOM 1415 O O . LYS C 1 42 ? -46.839 36.656 -19.041 1.00 132.30 22 LYS B O 1
ATOM 1421 N N . PRO C 1 43 ? -47.944 38.539 -19.566 1.00 133.10 23 PRO B N 1
ATOM 1422 C CA . PRO C 1 43 ? -48.983 38.278 -18.559 1.00 129.42 23 PRO B CA 1
ATOM 1423 C C . PRO C 1 43 ? -49.663 36.934 -18.773 1.00 125.58 23 PRO B C 1
ATOM 1424 O O . PRO C 1 43 ? -49.897 36.504 -19.901 1.00 131.01 23 PRO B O 1
ATOM 1428 N N . THR C 1 44 ? -49.964 36.276 -17.670 1.00 123.00 24 THR B N 1
ATOM 1429 C CA . THR C 1 44 ? -50.543 34.950 -17.687 1.00 123.66 24 THR B CA 1
ATOM 1430 C C . THR C 1 44 ? -51.949 35.009 -18.283 1.00 128.65 24 THR B C 1
ATOM 1431 O O . THR C 1 44 ? -52.555 36.074 -18.384 1.00 127.98 24 THR B O 1
ATOM 1435 N N . VAL C 1 45 ? -52.424 33.849 -18.751 1.00 134.83 25 VAL B N 1
ATOM 1436 C CA . VAL C 1 45 ? -53.812 33.711 -19.175 1.00 133.18 25 VAL B CA 1
ATOM 1437 C C . VAL C 1 45 ? -54.762 34.111 -18.049 1.00 132.68 25 VAL B C 1
ATOM 1438 O O . VAL C 1 45 ? -55.566 35.042 -18.193 1.00 133.23 25 VAL B O 1
ATOM 1442 N N . GLU C 1 46 ? -54.668 33.415 -16.904 1.00 130.66 26 GLU B N 1
ATOM 1443 C CA . GLU C 1 46 ? -55.588 33.577 -15.776 1.00 132.64 26 GLU B CA 1
ATOM 1444 C C . GLU C 1 46 ? -55.698 35.022 -15.305 1.00 122.80 26 GLU B C 1
ATOM 1445 O O . GLU C 1 46 ? -56.725 35.422 -14.736 1.00 114.72 26 GLU B O 1
ATOM 1451 N N . GLY C 1 47 ? -54.646 35.808 -15.505 1.00 121.68 27 GLY B N 1
ATOM 1452 C CA . GLY C 1 47 ? -54.620 37.212 -15.165 1.00 112.12 27 GLY B CA 1
ATOM 1453 C C . GLY C 1 47 ? -53.325 37.534 -14.459 1.00 112.18 27 GLY B C 1
ATOM 1454 O O . GLY C 1 47 ? -52.928 38.696 -14.349 1.00 110.03 27 GLY B O 1
ATOM 1455 N N . ARG C 1 48 ? -52.655 36.477 -14.008 1.00 111.95 28 ARG B N 1
ATOM 1456 C CA . ARG C 1 48 ? -51.478 36.599 -13.162 1.00 109.02 28 ARG B CA 1
ATOM 1457 C C . ARG C 1 48 ? -50.392 37.422 -13.835 1.00 110.94 28 ARG B C 1
ATOM 1458 O O . ARG C 1 48 ? -49.985 37.141 -14.964 1.00 121.71 28 ARG B O 1
ATOM 1466 N N . THR C 1 49 ? -49.925 38.448 -13.139 1.00 99.55 29 THR B N 1
ATOM 1467 C CA . THR C 1 49 ? -48.949 39.376 -13.688 1.00 112.96 29 THR B CA 1
ATOM 1468 C C . THR C 1 49 ? -47.583 39.287 -13.019 1.00 115.35 29 THR B C 1
ATOM 1469 O O . THR C 1 49 ? -46.671 40.035 -13.397 1.00 116.50 29 THR B O 1
ATOM 1473 N N . HIS C 1 50 ? -47.414 38.415 -12.024 1.00 115.10 30 HIS B N 1
ATOM 1474 C CA . HIS C 1 50 ? -46.106 38.212 -11.417 1.00 112.49 30 HIS B CA 1
ATOM 1475 C C . HIS C 1 50 ? -45.872 36.725 -11.193 1.00 113.18 30 HIS B C 1
ATOM 1476 O O . HIS C 1 50 ? -46.810 35.970 -10.927 1.00 112.73 30 HIS B O 1
ATOM 1483 N N . ASP C 1 51 ? -44.620 36.303 -11.330 1.00 116.96 31 ASP B N 1
ATOM 1484 C CA . ASP C 1 51 ? -44.166 35.025 -10.801 1.00 119.05 31 ASP B CA 1
ATOM 1485 C C . ASP C 1 51 ? -43.205 35.299 -9.654 1.00 112.67 31 ASP B C 1
ATOM 1486 O O . ASP C 1 51 ? -42.292 36.128 -9.769 1.00 113.68 31 ASP B O 1
ATOM 1491 N N . TRP C 1 52 ? -43.428 34.622 -8.546 1.00 113.25 32 TRP B N 1
ATOM 1492 C CA . TRP C 1 52 ? -42.585 34.794 -7.385 1.00 114.60 32 TRP B CA 1
ATOM 1493 C C . TRP C 1 52 ? -42.170 33.418 -6.885 1.00 107.97 32 TRP B C 1
ATOM 1494 O O . TRP C 1 52 ? -42.601 32.377 -7.398 1.00 102.45 32 TRP B O 1
ATOM 1505 N N . MET C 1 53 ? -41.288 33.425 -5.894 1.00 113.07 33 MET B N 1
ATOM 1506 C CA . MET C 1 53 ? -40.901 32.205 -5.196 1.00 116.30 33 MET B CA 1
ATOM 1507 C C . MET C 1 53 ? -40.619 32.559 -3.748 1.00 108.47 33 MET B C 1
ATOM 1508 O O . MET C 1 53 ? -39.872 33.501 -3.477 1.00 106.51 33 MET B O 1
ATOM 1513 N N . VAL C 1 54 ? -41.219 31.820 -2.825 1.00 110.91 34 VAL B N 1
ATOM 1514 C CA . VAL C 1 54 ? -40.995 32.030 -1.400 1.00 110.50 34 VAL B CA 1
ATOM 1515 C C . VAL C 1 54 ? -40.313 30.798 -0.819 1.00 106.92 34 VAL B C 1
ATOM 1516 O O . VAL C 1 54 ? -40.595 29.659 -1.211 1.00 107.55 34 VAL B O 1
ATOM 1520 N N . PHE C 1 55 ? -39.413 31.027 0.137 1.00 107.56 35 PHE B N 1
ATOM 1521 C CA . PHE C 1 55 ? -38.550 29.946 0.598 1.00 109.94 35 PHE B CA 1
ATOM 1522 C C . PHE C 1 55 ? -38.213 30.080 2.082 1.00 106.34 35 PHE B C 1
ATOM 1523 O O . PHE C 1 55 ? -38.368 31.138 2.706 1.00 102.74 35 PHE B O 1
ATOM 1531 N N . VAL C 1 56 ? -37.716 28.972 2.630 1.00 106.13 36 VAL B N 1
ATOM 1532 C CA . VAL C 1 56 ? -37.177 28.902 3.981 1.00 104.31 36 VAL B CA 1
ATOM 1533 C C . VAL C 1 56 ? -35.909 28.062 3.933 1.00 104.99 36 VAL B C 1
ATOM 1534 O O . VAL C 1 56 ? -35.944 26.896 3.524 1.00 108.04 36 VAL B O 1
ATOM 1538 N N . ARG C 1 57 ? -34.798 28.638 4.376 1.00 103.42 37 ARG B N 1
ATOM 1539 C CA . ARG C 1 57 ? -33.527 27.936 4.315 1.00 102.61 37 ARG B CA 1
ATOM 1540 C C . ARG C 1 57 ? -32.662 28.345 5.496 1.00 103.46 37 ARG B C 1
ATOM 1541 O O . ARG C 1 57 ? -32.995 29.260 6.254 1.00 106.15 37 ARG B O 1
ATOM 1549 N N . GLY C 1 58 ? -31.544 27.647 5.648 1.00 104.95 38 GLY B N 1
ATOM 1550 C CA . GLY C 1 58 ? -30.589 27.990 6.672 1.00 104.79 38 GLY B CA 1
ATOM 1551 C C . GLY C 1 58 ? -29.460 28.728 6.016 1.00 105.09 38 GLY B C 1
ATOM 1552 O O . GLY C 1 58 ? -29.166 28.499 4.853 1.00 104.83 38 GLY B O 1
ATOM 1553 N N . PRO C 1 59 ? -28.800 29.619 6.740 1.00 108.16 39 PRO B N 1
ATOM 1554 C CA . PRO C 1 59 ? -27.882 30.557 6.083 1.00 110.13 39 PRO B CA 1
ATOM 1555 C C . PRO C 1 59 ? -26.772 29.868 5.294 1.00 107.29 39 PRO B C 1
ATOM 1556 O O . PRO C 1 59 ? -26.145 28.910 5.753 1.00 102.71 39 PRO B O 1
ATOM 1560 N N . GLU C 1 60 ? -26.567 30.375 4.079 1.00 113.89 40 GLU B N 1
ATOM 1561 C CA . GLU C 1 60 ? -25.533 29.925 3.143 1.00 116.69 40 GLU B CA 1
ATOM 1562 C C . GLU C 1 60 ? -25.545 28.408 2.970 1.00 114.35 40 GLU B C 1
ATOM 1563 O O . GLU C 1 60 ? -24.524 27.721 3.077 1.00 113.00 40 GLU B O 1
ATOM 1569 N N . HIS C 1 61 ? -26.742 27.904 2.661 1.00 110.62 41 HIS B N 1
ATOM 1570 C CA . HIS C 1 61 ? -26.972 26.514 2.294 1.00 113.64 41 HIS B CA 1
ATOM 1571 C C . HIS C 1 61 ? -26.538 25.577 3.408 1.00 115.13 41 HIS B C 1
ATOM 1572 O O . HIS C 1 61 ? -26.063 24.469 3.159 1.00 114.24 41 HIS B O 1
ATOM 1579 N N . SER C 1 62 ? -26.699 26.045 4.646 1.00 114.28 42 SER B N 1
ATOM 1580 C CA . SER C 1 62 ? -26.637 25.160 5.793 1.00 108.16 42 SER B CA 1
ATOM 1581 C C . SER C 1 62 ? -27.792 24.182 5.736 1.00 107.99 42 SER B C 1
ATOM 1582 O O . SER C 1 62 ? -28.915 24.534 5.357 1.00 108.02 42 SER B O 1
ATOM 1585 N N . ASN C 1 63 ? -27.495 22.941 6.085 1.00 106.50 43 ASN B N 1
ATOM 1586 C CA . ASN C 1 63 ? -28.428 21.848 5.875 1.00 105.31 43 ASN B CA 1
ATOM 1587 C C . ASN C 1 63 ? -29.318 21.784 7.103 1.00 102.64 43 ASN B C 1
ATOM 1588 O O . ASN C 1 63 ? -28.942 21.205 8.126 1.00 108.13 43 ASN B O 1
ATOM 1593 N N . ILE C 1 64 ? -30.505 22.393 7.015 1.00 94.94 44 ILE B N 1
ATOM 1594 C CA . ILE C 1 64 ? -31.386 22.475 8.174 1.00 102.42 44 ILE B CA 1
ATOM 1595 C C . ILE C 1 64 ? -32.397 21.341 8.235 1.00 100.03 44 ILE B C 1
ATOM 1596 O O . ILE C 1 64 ? -33.213 21.296 9.168 1.00 94.37 44 ILE B O 1
ATOM 1601 N N . GLN C 1 65 ? -32.389 20.429 7.260 1.00 105.84 45 GLN B N 1
ATOM 1602 C CA . GLN C 1 65 ? -33.292 19.290 7.337 1.00 105.43 45 GLN B CA 1
ATOM 1603 C C . GLN C 1 65 ? -32.893 18.354 8.464 1.00 98.53 45 GLN B C 1
ATOM 1604 O O . GLN C 1 65 ? -33.679 17.476 8.839 1.00 99.01 45 GLN B O 1
ATOM 1610 N N . HIS C 1 66 ? -31.683 18.522 9.005 1.00 99.71 46 HIS B N 1
ATOM 1611 C CA . HIS C 1 66 ? -31.289 17.740 10.169 1.00 104.14 46 HIS B CA 1
ATOM 1612 C C . HIS C 1 66 ? -32.365 17.791 11.248 1.00 98.27 46 HIS B C 1
ATOM 1613 O O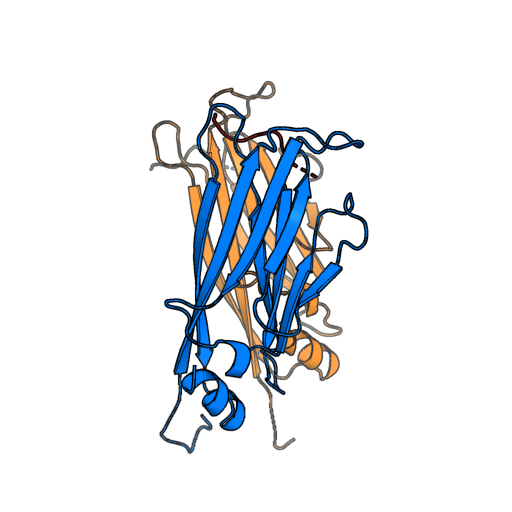 . HIS C 1 66 ? -32.681 16.772 11.878 1.00 96.39 46 HIS B O 1
ATOM 1620 N N . PHE C 1 67 ? -32.960 18.964 11.456 1.00 96.86 47 PHE B N 1
ATOM 1621 C CA . PHE C 1 67 ? -33.926 19.146 12.523 1.00 98.24 47 PHE B CA 1
ATOM 1622 C C . PHE C 1 67 ? -35.276 19.655 12.058 1.00 96.68 47 PHE B C 1
ATOM 1623 O O . PHE C 1 67 ? -36.209 19.707 12.865 1.00 100.52 47 PHE B O 1
ATOM 1631 N N . VAL C 1 68 ? -35.392 20.062 10.809 1.00 105.37 48 VAL B N 1
ATOM 1632 C CA . VAL C 1 68 ? -36.674 20.383 10.205 1.00 105.02 48 VAL B CA 1
ATOM 1633 C C . VAL C 1 68 ? -37.302 19.089 9.735 1.00 100.40 48 VAL B C 1
ATOM 1634 O O . VAL C 1 68 ? -36.666 18.306 9.028 1.00 95.10 48 VAL B O 1
ATOM 1638 N N . GLU C 1 69 ? -38.540 18.858 10.142 1.00 105.00 49 GLU B N 1
ATOM 1639 C CA . GLU C 1 69 ? -39.300 17.738 9.623 1.00 107.89 49 GLU B CA 1
ATOM 1640 C C . GLU C 1 69 ? -40.193 18.171 8.470 1.00 109.56 49 GLU B C 1
ATOM 1641 O O . GLU C 1 69 ? -40.154 17.572 7.391 1.00 115.09 49 GLU B O 1
ATOM 1647 N N . LYS C 1 70 ? -40.979 19.227 8.683 1.00 108.68 50 LYS B N 1
ATOM 1648 C CA . LYS C 1 70 ? -41.893 19.757 7.684 1.00 107.94 50 LYS B CA 1
ATOM 1649 C C . LYS C 1 70 ? -41.853 21.272 7.737 1.00 104.33 50 LYS B C 1
ATOM 1650 O O . LYS C 1 70 ? -41.663 21.8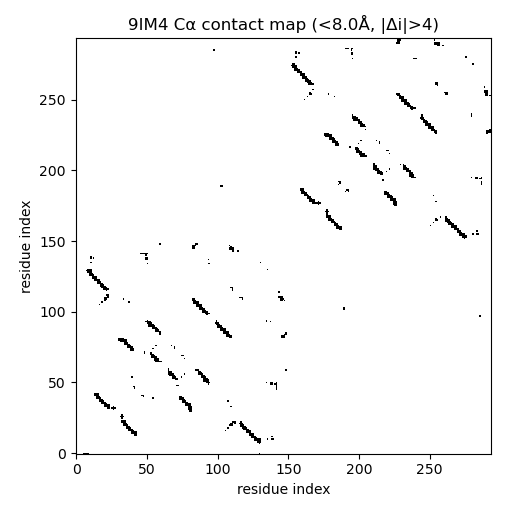65 8.803 1.00 112.79 50 LYS B O 1
ATOM 1656 N N . VAL C 1 71 ? -42.046 21.888 6.581 1.00 99.65 51 VAL B N 1
ATOM 1657 C CA . VAL C 1 71 ? -42.382 23.301 6.480 1.00 100.28 51 VAL B CA 1
ATOM 1658 C C . VAL C 1 71 ? -43.713 23.407 5.760 1.00 105.19 51 VAL B C 1
ATOM 1659 O O . VAL C 1 71 ? -43.956 22.690 4.787 1.00 108.00 51 VAL B O 1
ATOM 1663 N N . VAL C 1 72 ? -44.580 24.277 6.245 1.00 104.22 52 VAL B N 1
ATOM 1664 C CA . VAL C 1 72 ? -45.899 24.467 5.663 1.00 105.18 52 VAL B CA 1
ATOM 1665 C C . VAL C 1 72 ? -46.004 25.906 5.191 1.00 109.95 52 VAL B C 1
ATOM 1666 O O . VAL C 1 72 ? -45.550 26.825 5.881 1.00 106.77 52 VAL B O 1
ATOM 1670 N N . PHE C 1 73 ? -46.584 26.098 4.012 1.00 113.98 53 PHE B N 1
ATOM 1671 C CA . PHE C 1 73 ? -46.823 27.424 3.459 1.00 110.58 53 PHE B CA 1
ATOM 1672 C C . PHE C 1 73 ? -48.311 27.587 3.238 1.00 114.95 53 PHE B C 1
ATOM 1673 O O . PHE C 1 73 ? -48.865 27.018 2.297 1.00 120.57 53 PHE B O 1
ATOM 1681 N N . HIS C 1 74 ? -48.949 28.365 4.097 1.00 116.85 54 HIS B N 1
ATOM 1682 C CA . HIS C 1 74 ? -50.377 28.620 3.977 1.00 115.86 54 HIS B CA 1
ATOM 1683 C C . HIS C 1 74 ? -50.587 29.740 2.962 1.00 111.82 54 HIS B C 1
ATOM 1684 O O . HIS C 1 74 ? -50.048 30.843 3.102 1.00 103.57 54 HIS B O 1
ATOM 1691 N N . LEU C 1 75 ? -51.341 29.449 1.923 1.00 119.80 55 LEU B N 1
ATOM 1692 C CA . LEU C 1 75 ? -51.562 30.418 0.866 1.00 123.32 55 LEU B CA 1
ATOM 1693 C C . LEU C 1 75 ? -52.985 30.948 0.971 1.00 123.16 55 LEU B C 1
ATOM 1694 O O . LEU C 1 75 ? -53.837 30.385 1.668 1.00 121.32 55 LEU B O 1
ATOM 1699 N N . HIS C 1 76 ? -53.225 32.068 0.299 1.00 120.36 56 HIS B N 1
ATOM 1700 C CA . HIS C 1 76 ? -54.589 32.564 0.192 1.00 125.46 56 HIS B CA 1
ATOM 1701 C C . HIS C 1 76 ? -55.458 31.528 -0.518 1.00 129.09 56 HIS B C 1
ATOM 1702 O O . HIS C 1 76 ? -54.968 30.724 -1.320 1.00 130.98 56 HIS B O 1
ATOM 1709 N N . GLU C 1 77 ? -56.758 31.533 -0.205 1.00 127.20 57 GLU B N 1
ATOM 1710 C CA . GLU C 1 77 ? -57.687 30.620 -0.870 1.00 134.26 57 GLU B CA 1
ATOM 1711 C C . GLU C 1 77 ? -57.682 30.794 -2.391 1.00 138.01 57 GLU B C 1
ATOM 1712 O O . GLU C 1 77 ? -58.105 29.878 -3.108 1.00 137.53 57 GLU B O 1
ATOM 1718 N N . SER C 1 78 ? -57.175 31.928 -2.901 1.00 132.64 58 SER B N 1
ATOM 1719 C CA . SER C 1 78 ? -57.170 32.159 -4.346 1.00 128.41 58 SER B CA 1
ATOM 1720 C C . SER C 1 78 ? -56.376 31.077 -5.083 1.00 131.50 58 SER B C 1
ATOM 1721 O O . SER C 1 78 ? -56.685 30.747 -6.235 1.00 128.88 58 SER B O 1
ATOM 1724 N N . PHE C 1 79 ? -55.354 30.510 -4.435 1.00 130.49 59 PHE B N 1
ATOM 1725 C CA . PHE C 1 79 ? -54.587 29.414 -5.003 1.00 130.38 59 PHE B CA 1
ATOM 1726 C C . PHE C 1 79 ? -55.267 28.077 -4.717 1.00 130.57 59 PHE B C 1
ATOM 1727 O O . PHE C 1 79 ? -56.074 27.961 -3.794 1.00 127.85 59 PHE B O 1
ATOM 1735 N N . PRO C 1 80 ? -54.982 27.049 -5.516 1.00 134.54 60 PRO B N 1
ATOM 1736 C CA . PRO C 1 80 ? -55.486 25.710 -5.194 1.00 135.03 60 PRO B CA 1
ATOM 1737 C C . PRO C 1 80 ? -54.555 24.984 -4.236 1.00 135.51 60 PRO B C 1
ATOM 1738 O O . PRO C 1 80 ? -53.332 25.158 -4.263 1.00 134.18 60 PRO B O 1
ATOM 1742 N N . ARG C 1 81 ? -55.172 24.154 -3.384 1.00 135.36 61 ARG B N 1
ATOM 1743 C CA . ARG C 1 81 ? -54.501 23.518 -2.258 1.00 137.53 61 ARG B CA 1
ATOM 1744 C C . ARG C 1 81 ? -53.528 24.496 -1.617 1.00 135.46 61 ARG B C 1
ATOM 1745 O O . ARG C 1 81 ? -52.310 24.400 -1.837 1.00 133.95 61 ARG B O 1
ATOM 1753 N N . PRO C 1 82 ? -54.025 25.463 -0.841 1.00 136.40 62 PRO B N 1
ATOM 1754 C CA . PRO C 1 82 ? -53.134 26.511 -0.320 1.00 134.26 62 PRO B CA 1
ATOM 1755 C C . PRO C 1 82 ? -52.170 26.030 0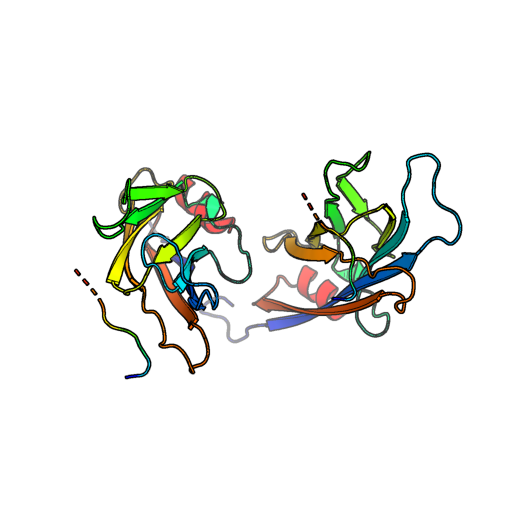.762 1.00 129.41 62 PRO B C 1
ATOM 1756 O O . PRO C 1 82 ? -51.111 26.645 0.913 1.00 127.11 62 PRO B O 1
ATOM 1760 N N . LYS C 1 83 ? -52.483 24.945 1.484 1.00 125.31 63 LYS B N 1
ATOM 1761 C CA . LYS C 1 83 ? -51.573 24.371 2.486 1.00 124.79 63 LYS B CA 1
ATOM 1762 C C . LYS C 1 83 ? -50.495 23.512 1.813 1.00 126.84 63 LYS B C 1
ATOM 1763 O O . LYS C 1 83 ? -50.484 22.281 1.893 1.00 129.94 63 LYS B O 1
ATOM 1769 N N . ARG C 1 84 ? -49.559 24.206 1.153 1.00 126.16 64 ARG B N 1
ATOM 1770 C CA . ARG C 1 84 ? -48.439 23.576 0.458 1.00 122.99 64 ARG B CA 1
ATOM 1771 C C . ARG C 1 84 ? -47.422 23.056 1.466 1.00 122.46 64 ARG B C 1
ATOM 1772 O O . ARG C 1 84 ? -46.808 23.846 2.194 1.00 119.60 64 ARG B O 1
ATOM 1780 N N . VAL C 1 85 ? -47.220 21.740 1.494 1.00 125.20 65 VAL B N 1
ATOM 1781 C CA . VAL C 1 85 ? -46.279 21.106 2.412 1.00 118.58 65 VAL B CA 1
ATOM 1782 C C . VAL C 1 85 ? -45.029 20.692 1.641 1.00 120.50 65 VAL B C 1
ATOM 1783 O O . VAL C 1 85 ? -45.122 20.063 0.580 1.00 124.87 65 VAL B O 1
ATOM 1787 N N . CYS C 1 86 ? -43.860 21.060 2.172 1.00 119.53 66 CYS B N 1
ATOM 1788 C CA . CYS C 1 86 ? -42.561 20.573 1.711 1.00 116.20 66 CYS B CA 1
ATOM 1789 C C . CYS C 1 86 ? -41.919 19.801 2.857 1.00 118.71 66 CYS B C 1
ATOM 1790 O O . CYS C 1 86 ? -41.466 20.402 3.839 1.00 111.78 66 CYS B O 1
ATOM 1793 N N . LYS C 1 87 ? -41.884 18.473 2.736 1.00 120.73 67 LYS B N 1
ATOM 1794 C CA . LYS C 1 87 ? -41.273 17.620 3.748 1.00 118.07 67 LYS B CA 1
ATOM 1795 C C . LYS C 1 87 ? -39.780 17.397 3.535 1.00 119.66 67 LYS B C 1
ATOM 1796 O O . LYS C 1 87 ? -39.129 16.807 4.411 1.00 120.35 67 LYS B O 1
ATOM 1802 N N . ASP C 1 88 ? -39.230 17.860 2.414 1.00 108.19 68 ASP B N 1
ATOM 1803 C CA . ASP C 1 88 ? -37.833 17.706 2.042 1.00 111.16 68 ASP B CA 1
ATOM 1804 C C . ASP C 1 88 ? -37.322 19.021 1.477 1.00 111.80 68 ASP B C 1
ATOM 1805 O O . ASP C 1 88 ? -38.112 19.824 0.960 1.00 112.47 68 ASP B O 1
ATOM 1810 N N . PRO C 1 89 ? -36.008 19.264 1.538 1.00 110.48 69 PRO B N 1
ATOM 1811 C CA . PRO C 1 89 ? -35.463 20.452 0.892 1.00 110.85 69 PRO B CA 1
ATOM 1812 C C . PRO C 1 89 ? -35.470 20.298 -0.625 1.00 116.65 69 PRO B C 1
ATOM 1813 O O . PRO C 1 89 ? -35.438 19.172 -1.145 1.00 114.06 69 PRO B O 1
ATOM 1817 N N . PRO C 1 90 ? -35.522 21.411 -1.368 1.00 115.29 70 PRO B N 1
ATOM 1818 C CA . PRO C 1 90 ? -35.640 22.771 -0.823 1.00 112.90 70 PRO B CA 1
ATOM 1819 C C . PRO C 1 90 ? -37.054 23.074 -0.305 1.00 111.87 70 PRO B C 1
ATOM 1820 O O . PRO C 1 90 ? -38.027 22.555 -0.867 1.00 117.79 70 PRO B O 1
ATOM 1824 N N . TYR C 1 91 ? -37.153 23.877 0.759 1.00 112.21 71 TYR B N 1
ATOM 1825 C CA . TYR C 1 91 ? -38.435 24.265 1.351 1.00 110.09 71 TYR B CA 1
ATOM 1826 C C . TYR C 1 91 ? -38.889 25.553 0.672 1.00 110.79 71 TYR B C 1
ATOM 1827 O O . TYR C 1 91 ? -38.542 26.664 1.080 1.00 104.51 71 TYR B O 1
ATOM 1836 N N . LYS C 1 92 ? -39.681 25.390 -0.389 1.00 116.50 72 LYS B N 1
ATOM 1837 C CA . LYS C 1 92 ? -40.007 26.456 -1.329 1.00 114.42 72 LYS B CA 1
ATOM 1838 C C . LYS C 1 92 ? -41.380 26.179 -1.920 1.00 114.45 72 LYS B C 1
ATOM 1839 O O . LYS C 1 92 ? -41.830 25.033 -1.959 1.00 116.83 72 LYS B O 1
ATOM 1845 N N . VAL C 1 93 ? -42.039 27.235 -2.394 1.00 114.10 73 VAL B N 1
ATOM 1846 C CA . VAL C 1 93 ? -43.141 27.100 -3.346 1.00 119.66 73 VAL B CA 1
ATOM 1847 C C . VAL C 1 93 ? -42.989 28.195 -4.402 1.00 115.37 73 VAL B C 1
ATOM 1848 O O . VAL C 1 93 ? -42.751 29.362 -4.061 1.00 105.88 73 VAL B O 1
ATOM 1852 N N . GLU C 1 94 ? -43.082 27.801 -5.688 1.00 119.63 74 GLU B N 1
ATOM 1853 C CA . GLU C 1 94 ? -42.975 28.691 -6.852 1.00 120.61 74 GLU B CA 1
ATOM 1854 C C . GLU C 1 94 ? -44.347 28.867 -7.489 1.00 115.10 74 GLU B C 1
ATOM 1855 O O . GLU C 1 94 ? -45.005 27.879 -7.839 1.00 117.22 74 GLU B O 1
ATOM 1861 N N . GLU C 1 95 ? -44.766 30.117 -7.664 1.00 111.39 75 GLU B N 1
ATOM 1862 C CA . GLU C 1 95 ? -46.131 30.393 -8.080 1.00 114.12 75 GLU B CA 1
ATOM 1863 C C . GLU C 1 95 ? -46.194 31.746 -8.771 1.00 114.62 75 GLU B C 1
ATOM 1864 O O . GLU C 1 95 ? -45.198 32.470 -8.896 1.00 114.35 75 GLU B O 1
ATOM 1870 N N . SER C 1 96 ? -47.405 32.088 -9.187 1.00 115.18 76 SER B N 1
ATOM 1871 C CA . SER C 1 96 ? -47.647 33.199 -10.088 1.00 111.01 76 SER B CA 1
ATOM 1872 C C . SER C 1 96 ? -48.975 33.835 -9.706 1.00 109.39 76 SER B C 1
ATOM 1873 O O . SER C 1 96 ? -49.929 33.124 -9.385 1.00 111.32 76 SER B O 1
ATOM 1876 N N . GLY C 1 97 ? -49.036 35.160 -9.718 1.00 103.20 77 GLY B N 1
ATOM 1877 C CA . GLY C 1 97 ? -50.260 35.843 -9.346 1.00 99.02 77 GLY B CA 1
ATOM 1878 C C . GLY C 1 97 ? -50.061 37.339 -9.401 1.00 101.16 77 GLY B C 1
ATOM 1879 O O . GLY C 1 97 ? -48.991 37.830 -9.780 1.00 99.21 77 GLY B O 1
ATOM 1880 N N . TYR C 1 98 ? -51.108 38.066 -8.987 1.00 102.96 78 TYR B N 1
ATOM 1881 C CA . TYR C 1 98 ? -51.183 39.508 -9.231 1.00 102.22 78 TYR B CA 1
ATOM 1882 C C . TYR C 1 98 ? -51.107 40.381 -7.991 1.00 106.56 78 TYR B C 1
ATOM 1883 O O . TYR C 1 98 ? -50.796 41.573 -8.106 1.00 106.26 78 TYR B O 1
ATOM 1892 N N . ALA C 1 99 ? -51.408 39.833 -6.825 1.00 108.69 79 ALA B N 1
ATOM 1893 C CA . ALA C 1 99 ? -51.475 40.591 -5.593 1.00 104.68 79 ALA B CA 1
ATOM 1894 C C . ALA C 1 99 ? -50.677 39.852 -4.542 1.00 105.02 79 ALA B C 1
ATOM 1895 O O . ALA C 1 99 ? -50.605 38.621 -4.554 1.00 107.76 79 ALA B O 1
ATOM 1897 N N . GLY C 1 100 ? -50.044 40.627 -3.657 1.00 108.02 80 GLY B N 1
ATOM 1898 C CA . GLY C 1 100 ? -49.415 40.078 -2.471 1.00 108.30 80 GLY B CA 1
ATOM 1899 C C . GLY C 1 100 ? -50.396 39.835 -1.325 1.00 103.53 80 GLY B C 1
ATOM 1900 O O . GLY C 1 100 ? -51.569 40.205 -1.365 1.00 102.90 80 GLY B O 1
ATOM 1901 N N . PHE C 1 101 ? -49.886 39.195 -0.279 1.00 104.81 81 PHE B N 1
ATOM 1902 C CA . PHE C 1 101 ? -50.708 38.766 0.857 1.00 108.73 81 PHE B CA 1
ATOM 1903 C C . PHE C 1 101 ? -49.786 38.288 1.975 1.00 102.41 81 PHE B C 1
ATOM 1904 O O . PHE C 1 101 ? -48.577 38.141 1.785 1.00 100.81 81 PHE B O 1
ATOM 1912 N N . ILE C 1 102 ? -50.364 38.056 3.149 1.00 103.72 82 ILE B N 1
ATOM 1913 C CA . ILE C 1 102 ? -49.600 37.554 4.287 1.00 101.07 82 ILE B CA 1
ATOM 1914 C C . ILE C 1 102 ? -49.613 36.024 4.270 1.00 99.49 82 ILE B C 1
ATOM 1915 O O . ILE C 1 102 ? -50.677 35.398 4.136 1.00 96.73 82 ILE B O 1
ATOM 1920 N N . LEU C 1 103 ? -48.427 35.424 4.403 1.00 95.85 83 LEU B N 1
ATOM 1921 C CA . LEU C 1 103 ? -48.249 33.978 4.259 1.00 100.09 83 LEU B CA 1
ATOM 1922 C C . LEU C 1 103 ? -47.823 33.354 5.579 1.00 99.04 83 LEU B C 1
ATOM 1923 O O . LEU C 1 103 ? -46.647 33.468 5.975 1.00 98.47 83 LEU B O 1
ATOM 1928 N N . PRO C 1 104 ? -48.725 32.677 6.291 1.00 101.78 84 PRO B N 1
ATOM 1929 C CA . PRO C 1 104 ? -48.289 31.948 7.492 1.00 105.25 84 PRO B CA 1
ATOM 1930 C C . PRO C 1 104 ? -47.431 30.747 7.119 1.00 102.97 84 PRO B C 1
ATOM 1931 O O . PRO C 1 104 ? -47.853 29.855 6.378 1.00 101.15 84 PRO B O 1
ATOM 1935 N N . ILE C 1 105 ? -46.224 30.729 7.669 1.00 100.81 85 ILE B N 1
ATOM 1936 C CA . ILE C 1 105 ? -45.263 29.655 7.487 1.00 100.28 85 ILE B CA 1
ATOM 1937 C C . ILE C 1 105 ? -45.102 28.936 8.824 1.00 101.30 85 ILE B C 1
ATOM 1938 O O . ILE C 1 105 ? -44.791 29.565 9.846 1.00 96.97 85 ILE B O 1
ATOM 1943 N N . GLU C 1 106 ? -45.321 27.624 8.826 1.00 103.45 86 GLU B N 1
ATOM 1944 C CA . GLU C 1 106 ? -45.114 26.796 10.013 1.00 103.87 86 GLU B CA 1
ATOM 1945 C C . GLU C 1 106 ? -43.949 25.862 9.746 1.00 103.50 86 GLU B C 1
ATOM 1946 O O . GLU C 1 106 ? -44.017 25.026 8.834 1.00 104.44 86 GLU B O 1
ATOM 1952 N N . VAL C 1 107 ? -42.873 26.024 10.503 1.00 102.01 87 VAL B N 1
ATOM 1953 C CA . VAL C 1 107 ? -41.724 25.137 10.392 1.00 102.59 87 VAL B CA 1
ATOM 1954 C C . VAL C 1 107 ? -41.845 24.124 11.514 1.00 104.68 87 VAL B C 1
ATOM 1955 O O . VAL C 1 107 ? -41.783 24.490 12.692 1.00 104.68 87 VAL B O 1
ATOM 1959 N N . TYR C 1 108 ? -42.037 22.855 11.167 1.00 105.04 88 TYR B N 1
ATOM 1960 C CA . TYR C 1 108 ? -42.154 21.807 12.179 1.00 110.37 88 TYR B CA 1
ATOM 1961 C C . TYR C 1 108 ? -40.789 21.200 12.455 1.00 108.36 88 TYR B C 1
ATOM 1962 O O . TYR C 1 108 ? -39.998 20.975 11.533 1.00 109.50 88 TYR B O 1
ATOM 1971 N N . PHE C 1 109 ? -40.514 20.940 13.727 1.00 105.53 89 PHE B N 1
ATOM 1972 C CA . PHE C 1 109 ? -39.217 20.425 14.143 1.00 107.19 89 PHE B CA 1
ATOM 1973 C C . PHE C 1 109 ? -39.291 18.928 14.379 1.00 108.85 89 PHE B C 1
ATOM 1974 O O . PHE C 1 109 ? -40.327 18.397 14.793 1.00 109.59 89 PHE B O 1
ATOM 1982 N N . LYS C 1 110 ? -38.167 18.259 14.140 1.00 107.55 90 LYS B N 1
ATOM 1983 C CA . LYS C 1 110 ? -38.057 16.830 14.419 1.00 109.14 90 LYS B CA 1
ATOM 1984 C C . LYS C 1 110 ? -37.919 16.590 15.917 1.00 112.20 90 LYS B C 1
ATOM 1985 O O . LYS C 1 110 ? -36.980 15.917 16.356 1.00 110.33 90 LYS B O 1
ATOM 1991 N N . ASN C 1 111 ? -38.837 17.150 16.708 1.00 118.83 91 ASN B N 1
ATOM 1992 C CA . ASN C 1 111 ? -38.749 17.164 18.162 1.00 116.68 91 ASN B CA 1
ATOM 1993 C C . ASN C 1 111 ? -39.904 16.372 18.746 1.00 123.80 91 ASN B C 1
ATOM 1994 O O . ASN C 1 111 ? -41.056 16.541 18.326 1.00 124.80 91 ASN B O 1
ATOM 1999 N N . LYS C 1 112 ? -39.588 15.518 19.720 1.00 127.74 92 LYS B N 1
ATOM 2000 C CA . LYS C 1 112 ? -40.595 14.699 20.381 1.00 125.50 92 LYS B CA 1
ATOM 2001 C C . LYS C 1 112 ? -41.359 15.460 21.449 1.00 128.56 92 LYS B C 1
ATOM 2002 O O . LYS C 1 112 ? -42.357 14.940 21.952 1.00 133.28 92 LYS B O 1
ATOM 2008 N N . GLU C 1 113 ? -40.917 16.669 21.797 1.00 133.33 93 GLU B N 1
ATOM 2009 C CA . GLU C 1 113 ? -41.514 17.480 22.854 1.00 135.21 93 GLU B CA 1
ATOM 2010 C C . GLU C 1 113 ? -41.695 18.906 22.350 1.00 133.24 93 GLU B C 1
ATOM 2011 O O . GLU C 1 113 ? -41.158 19.293 21.306 1.00 128.21 93 GLU B O 1
ATOM 2017 N N . GLU C 1 114 ? -42.451 19.702 23.100 1.00 131.22 94 GLU B N 1
ATOM 2018 C CA . GLU C 1 114 ? -42.683 21.069 22.674 1.00 131.79 94 GLU B CA 1
ATOM 2019 C C . GLU C 1 114 ? -41.411 21.902 22.871 1.00 131.03 94 GLU B C 1
ATOM 2020 O O . GLU C 1 114 ? -40.645 21.670 23.812 1.00 128.54 94 GLU B O 1
ATOM 2026 N N . PRO C 1 115 ? -41.141 22.873 21.969 1.00 126.28 95 PRO B N 1
ATOM 2027 C CA . PRO C 1 115 ? -42.031 23.234 20.863 1.00 123.74 95 PRO B CA 1
ATOM 2028 C C . PRO C 1 115 ? -41.887 22.284 19.671 1.00 123.36 95 PRO B C 1
ATOM 2029 O O . PRO C 1 115 ? -40.767 21.892 19.349 1.00 126.19 95 PRO B O 1
ATOM 2033 N N . ARG C 1 116 ? -42.994 21.894 19.041 1.00 123.42 96 ARG B N 1
ATOM 2034 C CA . ARG C 1 116 ? -42.890 21.107 17.815 1.00 118.66 96 ARG B CA 1
ATOM 2035 C C . ARG C 1 116 ? -42.878 21.966 16.570 1.00 108.20 96 ARG B C 1
ATOM 2036 O O . ARG C 1 116 ? -42.363 21.531 15.539 1.00 110.26 96 ARG B O 1
ATOM 2044 N N . LYS C 1 117 ? -43.427 23.171 16.637 1.00 104.28 97 LYS B N 1
ATOM 2045 C CA . LYS C 1 117 ? -43.382 24.058 15.488 1.00 107.36 97 LYS B CA 1
ATOM 2046 C C . LYS C 1 117 ? -43.234 25.493 15.970 1.00 102.57 97 LYS B C 1
ATOM 2047 O O . LYS C 1 117 ? -43.463 25.802 17.142 1.00 104.60 97 LYS B O 1
ATOM 2053 N N . VAL C 1 118 ? -42.836 26.363 15.040 1.00 93.93 98 VAL B N 1
ATOM 2054 C CA . VAL C 1 118 ? -42.855 27.811 15.201 1.00 91.26 98 VAL B CA 1
ATOM 2055 C C . VAL C 1 118 ? -43.498 28.396 13.956 1.00 97.05 98 VAL B C 1
ATOM 2056 O O . VAL C 1 118 ? -43.403 27.832 12.863 1.00 99.00 98 VAL B O 1
ATOM 2060 N N . ARG C 1 119 ? -44.148 29.539 14.118 1.00 95.17 99 ARG B N 1
ATOM 2061 C CA . ARG C 1 119 ? -44.912 30.161 13.054 1.00 86.67 99 ARG B CA 1
ATOM 2062 C C . ARG C 1 119 ? -44.377 31.554 12.781 1.00 90.80 99 ARG B C 1
ATOM 2063 O O . ARG C 1 119 ? -44.179 32.342 13.706 1.00 91.97 99 ARG B O 1
ATOM 2071 N N . PHE C 1 120 ? -44.150 31.857 11.515 1.00 95.97 100 PHE B N 1
ATOM 2072 C CA . PHE C 1 120 ? -43.881 33.217 11.092 1.00 94.89 100 PHE B CA 1
ATOM 2073 C C . PHE C 1 120 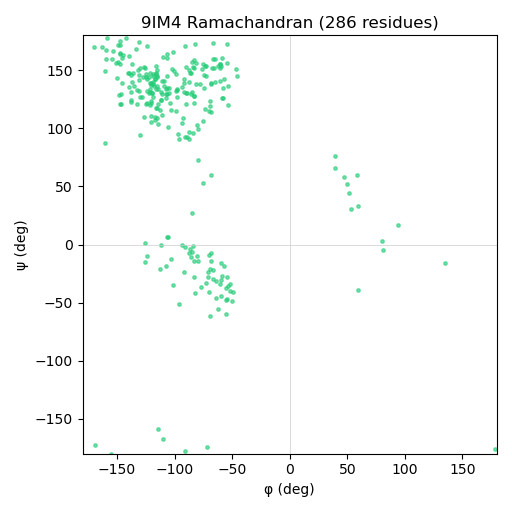? -45.026 33.653 10.197 1.00 98.69 100 PHE B C 1
ATOM 2074 O O . PHE C 1 120 ? -45.656 32.817 9.541 1.00 102.35 100 PHE B O 1
ATOM 2082 N N . ASP C 1 121 ? -45.320 34.948 10.190 1.00 99.87 101 ASP B N 1
ATOM 2083 C CA . ASP C 1 121 ? -46.271 35.529 9.238 1.00 101.51 101 ASP B CA 1
ATOM 2084 C C . ASP C 1 121 ? -45.442 36.299 8.217 1.00 94.94 101 ASP B C 1
ATOM 2085 O O . ASP C 1 121 ? -45.005 37.416 8.502 1.00 94.10 101 ASP B O 1
ATOM 2090 N N . TYR C 1 122 ? -45.215 35.713 7.028 1.00 98.85 102 TYR B N 1
ATOM 2091 C CA . TYR C 1 122 ? -44.375 36.339 6.002 1.00 97.46 102 TYR B CA 1
ATOM 2092 C C . TYR C 1 122 ? -45.194 37.244 5.088 1.00 92.70 102 TYR B C 1
ATOM 2093 O O . TYR C 1 122 ? -46.229 36.826 4.559 1.00 84.79 102 TYR B O 1
ATOM 2102 N N . ASP C 1 123 ? -44.716 38.478 4.896 1.00 89.86 103 ASP B N 1
ATOM 2103 C CA . ASP C 1 123 ? -45.316 39.408 3.939 1.00 96.23 103 ASP B CA 1
ATOM 2104 C C . ASP C 1 123 ? -44.815 39.068 2.545 1.00 103.26 103 ASP B C 1
ATOM 2105 O O . ASP C 1 123 ? -43.686 39.403 2.168 1.00 102.89 103 ASP B O 1
ATOM 2110 N N . LEU C 1 124 ? -45.663 38.405 1.769 1.00 103.46 104 LEU B N 1
ATOM 2111 C CA . LEU C 1 124 ? -45.393 38.146 0.361 1.00 101.96 104 LEU B CA 1
ATOM 2112 C C . LEU C 1 124 ? -45.897 39.350 -0.434 1.00 101.59 104 LEU B C 1
ATOM 2113 O O . LEU C 1 124 ? -47.055 39.421 -0.834 1.00 97.89 104 LEU B O 1
ATOM 2118 N N . PHE C 1 125 ? -45.022 40.331 -0.644 1.00 102.14 105 PHE B N 1
ATOM 2119 C CA . PHE C 1 125 ? -45.365 41.517 -1.412 1.00 103.80 105 PHE B CA 1
ATOM 2120 C C . PHE C 1 125 ? -44.681 41.474 -2.775 1.00 111.44 105 PHE B C 1
ATOM 2121 O O . PHE C 1 125 ? -43.558 40.975 -2.899 1.00 109.95 105 PHE B O 1
ATOM 2129 N N . LEU C 1 126 ? -45.371 42.003 -3.795 1.00 116.57 106 LEU B N 1
ATOM 2130 C CA . LEU C 1 126 ? -44.848 42.167 -5.154 1.00 104.23 106 LEU B CA 1
ATOM 2131 C C . LEU C 1 126 ? -44.619 43.645 -5.445 1.00 110.62 106 LEU B C 1
ATOM 2132 O O . LEU C 1 126 ? -45.421 44.494 -5.048 1.00 111.53 106 LEU B O 1
ATOM 2137 N N . HIS C 1 127 ? -43.533 43.958 -6.142 1.00 119.01 107 HIS B N 1
ATOM 2138 C CA . HIS C 1 127 ? -43.297 45.328 -6.603 1.00 120.98 107 HIS B CA 1
ATOM 2139 C C . HIS C 1 127 ? -43.967 45.558 -7.950 1.00 119.72 107 HIS B C 1
ATOM 2140 O O . HIS C 1 127 ? -44.124 44.640 -8.764 1.00 115.33 107 HIS B O 1
ATOM 2147 N N . LEU C 1 128 ? -44.362 46.801 -8.173 1.00 120.86 108 LEU B N 1
ATOM 2148 C CA . LEU C 1 128 ? -45.088 47.163 -9.382 1.00 124.62 108 LEU B CA 1
ATOM 2149 C C . LEU C 1 128 ? -44.155 47.188 -10.588 1.00 132.09 108 LEU B C 1
ATOM 2150 O O . LEU C 1 128 ? -42.944 47.396 -10.458 1.00 133.02 108 LEU B O 1
ATOM 2155 N N . GLU C 1 129 ? -44.741 46.955 -11.764 1.00 128.86 109 GLU B N 1
ATOM 2156 C CA . GLU C 1 129 ? -44.050 47.087 -13.040 1.00 129.14 109 GLU B CA 1
ATOM 2157 C C . GLU C 1 129 ? -43.275 48.399 -13.095 1.00 132.07 109 GLU B C 1
ATOM 2158 O O . GLU C 1 129 ? -43.660 49.401 -12.486 1.00 130.85 109 GLU B O 1
ATOM 2164 N N . GLY C 1 130 ? -42.185 48.407 -13.850 1.00 131.89 110 GLY B N 1
ATOM 2165 C CA . GLY C 1 130 ? -41.396 49.618 -13.926 1.00 128.23 110 GLY B CA 1
ATOM 2166 C C . GLY C 1 130 ? -40.458 49.843 -12.762 1.00 126.36 110 GLY B C 1
ATOM 2167 O O . GLY C 1 130 ? -39.770 50.868 -12.737 1.00 123.26 110 GLY B O 1
ATOM 2168 N N . HIS C 1 131 ? -40.395 48.909 -11.815 1.00 130.18 111 HIS B N 1
ATOM 2169 C CA . HIS C 1 131 ? -39.603 48.999 -10.596 1.00 130.65 111 HIS B CA 1
ATOM 2170 C C . HIS C 1 131 ? -38.771 47.739 -10.399 1.00 125.71 111 HIS B C 1
ATOM 2171 O O . HIS C 1 131 ? -39.152 46.655 -10.868 1.00 117.43 111 HIS B O 1
ATOM 2178 N N . PRO C 1 132 ? -37.624 47.851 -9.720 1.00 123.98 112 PRO B N 1
ATOM 2179 C CA . PRO C 1 132 ? -36.766 46.681 -9.518 1.00 116.50 112 PRO B CA 1
ATOM 2180 C C . PRO C 1 132 ? -37.550 45.545 -8.891 1.00 121.42 112 PRO B C 1
ATOM 2181 O O . PRO C 1 132 ? -38.343 45.775 -7.967 1.00 125.06 112 PRO B O 1
ATOM 2185 N N . PRO C 1 133 ? -37.374 44.319 -9.372 1.00 118.48 113 PRO B N 1
ATOM 2186 C CA . PRO C 1 133 ? -38.123 43.185 -8.818 1.00 122.64 113 PRO B CA 1
ATOM 2187 C C . PRO C 1 133 ? -37.708 42.897 -7.372 1.00 116.53 113 PRO B C 1
ATOM 2188 O O . PRO C 1 133 ? -36.777 43.511 -6.833 1.00 113.05 113 PRO B O 1
ATOM 2192 N N . VAL C 1 134 ? -38.440 41.956 -6.721 1.00 118.14 114 VAL B N 1
ATOM 2193 C CA . VAL C 1 134 ? -38.243 41.701 -5.288 1.00 121.72 114 VAL B CA 1
ATOM 2194 C C . VAL C 1 134 ? -37.143 40.675 -5.077 1.00 120.08 114 VAL B C 1
ATOM 2195 O O . VAL C 1 134 ? -37.051 39.672 -5.793 1.00 118.74 114 VAL B O 1
ATOM 2199 N N . ASN C 1 135 ? -36.321 40.921 -4.060 1.00 114.71 115 ASN B N 1
ATOM 2200 C CA . ASN C 1 135 ? -35.351 39.945 -3.574 1.00 118.83 115 ASN B CA 1
ATOM 2201 C C . ASN C 1 135 ? -35.035 40.440 -2.161 1.00 118.63 115 ASN B C 1
ATOM 2202 O O . ASN C 1 135 ? -34.146 41.270 -1.968 1.00 119.00 115 ASN B O 1
ATOM 2207 N N . HIS C 1 136 ? -35.841 39.996 -1.208 1.00 113.43 116 HIS B N 1
ATOM 2208 C CA . HIS C 1 136 ? -35.674 40.414 0.171 1.00 121.38 116 HIS B CA 1
ATOM 2209 C C . HIS C 1 136 ? -35.547 39.204 1.087 1.00 114.94 116 HIS B C 1
ATOM 2210 O O . HIS C 1 136 ? -36.072 38.120 0.805 1.00 114.10 116 HIS B O 1
ATOM 2217 N N . LEU C 1 137 ? -34.839 39.417 2.198 1.00 113.42 117 LEU B N 1
ATOM 2218 C CA . LEU C 1 137 ? -34.461 38.369 3.146 1.00 114.92 117 LEU B CA 1
ATOM 2219 C C . LEU C 1 137 ? -34.762 38.821 4.568 1.00 106.64 117 LEU B C 1
ATOM 2220 O O . LEU C 1 137 ? -34.396 39.935 4.963 1.00 106.46 117 LEU B O 1
ATOM 2225 N N . ARG C 1 138 ? -35.395 37.941 5.340 1.00 110.56 118 ARG B N 1
ATOM 2226 C CA . ARG C 1 138 ? -35.728 38.182 6.748 1.00 112.76 118 ARG B CA 1
ATOM 2227 C C . ARG C 1 138 ? -35.070 37.091 7.585 1.00 105.91 118 ARG B C 1
ATOM 2228 O O . ARG C 1 138 ? -35.340 35.902 7.374 1.00 106.41 118 ARG B O 1
ATOM 2236 N N . CYS C 1 139 ? -34.193 37.486 8.505 1.00 106.65 119 CYS B N 1
ATOM 2237 C CA . CYS C 1 139 ? -33.428 36.539 9.301 1.00 104.16 119 CYS B CA 1
ATOM 2238 C C . CYS C 1 139 ? -34.087 36.342 10.656 1.00 106.12 119 CYS B C 1
ATOM 2239 O O . CYS C 1 139 ? -34.424 37.314 11.341 1.00 111.07 119 CYS B O 1
ATOM 2242 N N . GLU C 1 140 ? -34.234 35.088 11.060 1.00 105.63 120 GLU B N 1
ATOM 2243 C CA . GLU C 1 140 ? -34.909 34.772 12.306 1.00 103.84 120 GLU B CA 1
ATOM 2244 C C . GLU C 1 140 ? -34.047 33.825 13.126 1.00 102.71 120 GLU B C 1
ATOM 2245 O O . GLU C 1 140 ? -33.619 32.783 12.625 1.00 102.30 120 GLU B O 1
ATOM 2251 N N . LYS C 1 141 ? -33.791 34.188 14.382 1.00 107.10 121 LYS B N 1
ATOM 2252 C CA . LYS C 1 141 ? -33.048 33.334 15.300 1.00 105.52 121 LYS B CA 1
ATOM 2253 C C . LYS C 1 141 ? -34.003 32.569 16.204 1.00 100.01 121 LYS B C 1
ATOM 2254 O O . LYS C 1 141 ? -34.949 33.136 16.757 1.00 92.79 121 LYS B O 1
ATOM 2260 N N . LEU C 1 142 ? -33.772 31.274 16.310 1.00 99.52 122 LEU B N 1
ATOM 2261 C CA . LEU C 1 142 ? -34.481 30.421 17.239 1.00 94.69 122 LEU B CA 1
ATOM 2262 C C . LEU C 1 142 ? -33.521 30.018 18.342 1.00 105.38 122 LEU B C 1
ATOM 2263 O O . LEU C 1 142 ? -32.359 29.690 18.075 1.00 103.69 122 LEU B O 1
ATOM 2268 N N . THR C 1 143 ? -34.006 30.070 19.582 1.00 107.25 123 THR B N 1
ATOM 2269 C CA . THR C 1 143 ? -33.270 29.573 20.733 1.00 104.76 123 THR B CA 1
ATOM 2270 C C . THR C 1 143 ? -34.088 28.476 21.392 1.00 105.40 123 THR B C 1
ATOM 2271 O O . THR C 1 143 ? -35.292 28.647 21.619 1.00 110.08 123 THR B O 1
ATOM 2275 N N . PHE C 1 144 ? -33.437 27.346 21.653 1.00 104.55 124 PHE B N 1
ATOM 2276 C CA . PHE C 1 144 ? -34.043 26.163 22.257 1.00 106.22 124 PHE B CA 1
ATOM 2277 C C . PHE C 1 144 ? -33.375 25.949 23.608 1.00 110.21 124 PHE B C 1
ATOM 2278 O O . PHE C 1 144 ? -32.205 25.556 23.674 1.00 112.03 124 PHE B O 1
ATOM 2286 N N . ASN C 1 145 ? -34.104 26.196 24.684 1.00 112.06 125 ASN B N 1
ATOM 2287 C CA . ASN C 1 145 ? -33.542 26.020 26.014 1.00 107.15 125 ASN B CA 1
ATOM 2288 C C . ASN C 1 145 ? -33.687 24.562 26.418 1.00 105.01 125 ASN B C 1
ATOM 2289 O O . ASN C 1 145 ? -34.760 23.967 26.260 1.00 102.46 125 ASN B O 1
ATOM 2294 N N . ASN C 1 146 ? -32.585 23.985 26.892 1.00 107.79 126 ASN B N 1
ATOM 2295 C CA . ASN C 1 146 ? -32.466 22.613 27.389 1.00 109.39 126 ASN B CA 1
ATOM 2296 C C . ASN C 1 146 ? -33.263 21.616 26.559 1.00 110.01 126 ASN B C 1
ATOM 2297 O O . ASN C 1 146 ? -34.229 21.007 27.042 1.00 110.24 126 ASN B O 1
ATOM 2302 N N . PRO C 1 147 ? -32.866 21.419 25.311 1.00 106.70 127 PRO B N 1
ATOM 2303 C CA . PRO C 1 147 ? -33.520 20.423 24.471 1.00 106.57 127 PRO B CA 1
ATOM 2304 C C . PRO C 1 147 ? -32.996 19.025 24.756 1.00 108.20 127 PRO B C 1
ATOM 2305 O O . PRO C 1 147 ? -31.882 18.833 25.248 1.00 103.47 127 PRO B O 1
ATOM 2309 N N . THR C 1 148 ? -33.830 18.042 24.425 1.00 112.77 128 THR B N 1
ATOM 2310 C CA . THR C 1 148 ? -33.493 16.648 24.668 1.00 111.36 128 THR B CA 1
ATOM 2311 C C . THR C 1 148 ? -32.204 16.272 23.943 1.00 111.42 128 THR B C 1
ATOM 2312 O O . THR C 1 148 ? -31.773 16.932 22.998 1.00 113.25 128 THR B O 1
ATOM 2316 N N . GLU C 1 149 ? -31.580 15.188 24.400 1.00 112.53 129 GLU B N 1
ATOM 2317 C CA . GLU C 1 149 ? -30.329 14.759 23.784 1.00 114.09 129 GLU B CA 1
ATOM 2318 C C . GLU C 1 149 ? -30.516 14.451 22.311 1.00 115.68 129 GLU B C 1
ATOM 2319 O O . GLU C 1 149 ? -29.689 14.846 21.481 1.00 113.00 129 GLU B O 1
ATOM 2325 N N . ASP C 1 150 ? -31.592 13.738 21.970 1.00 115.47 130 ASP B N 1
ATOM 2326 C CA . ASP C 1 150 ? -31.836 13.399 20.573 1.00 115.32 130 ASP B CA 1
ATOM 2327 C C . ASP C 1 150 ? -32.084 14.637 19.731 1.00 112.61 130 ASP B C 1
ATOM 2328 O O . ASP C 1 150 ? -31.520 14.766 18.640 1.00 116.37 130 ASP B O 1
ATOM 2333 N N . PHE C 1 151 ? -32.919 15.559 20.213 1.00 110.09 131 PHE B N 1
ATOM 2334 C CA . PHE C 1 151 ? -33.182 16.765 19.436 1.00 109.63 131 PHE B CA 1
ATOM 2335 C C . PHE C 1 151 ? -31.956 17.667 19.402 1.00 112.53 131 PHE B C 1
ATOM 2336 O O . PHE C 1 151 ? -31.625 18.230 18.345 1.00 112.29 131 PHE B O 1
ATOM 2344 N N . ARG C 1 152 ? -31.261 17.806 20.542 1.00 110.00 132 ARG B N 1
ATOM 2345 C CA . ARG C 1 152 ? -30.013 18.561 20.555 1.00 109.80 132 ARG B CA 1
ATOM 2346 C C . ARG C 1 152 ? -29.036 17.999 19.528 1.00 107.38 132 ARG B C 1
ATOM 2347 O O . ARG C 1 152 ? -28.442 18.741 18.734 1.00 106.32 132 ARG B O 1
ATOM 2355 N N . ARG C 1 153 ? -28.876 16.671 19.531 1.00 110.97 133 ARG B N 1
ATOM 2356 C CA . ARG C 1 153 ? -27.930 16.021 18.632 1.00 111.13 133 ARG B CA 1
ATOM 2357 C C . ARG C 1 153 ? -28.165 16.455 17.197 1.00 109.50 133 ARG B C 1
ATOM 2358 O O . ARG C 1 153 ? -27.210 16.726 16.462 1.00 106.63 133 ARG B O 1
ATOM 2366 N N . LYS C 1 154 ? -29.437 16.589 16.804 1.00 108.39 134 LYS B N 1
ATOM 2367 C CA . LYS C 1 154 ? -29.771 16.927 15.424 1.00 110.56 134 LYS B CA 1
ATOM 2368 C C . LYS C 1 154 ? -29.665 18.427 15.156 1.00 107.63 134 LYS B C 1
ATOM 2369 O O . LYS C 1 154 ? -29.163 18.827 14.100 1.00 105.63 134 LYS B O 1
ATOM 2375 N N . LEU C 1 155 ? -30.134 19.272 16.086 1.00 104.49 135 LEU B N 1
ATOM 2376 C CA . LEU C 1 155 ? -29.960 20.716 15.931 1.00 102.68 135 LEU B CA 1
ATOM 2377 C C . LEU C 1 155 ? -28.507 21.064 15.667 1.00 105.87 135 LEU B C 1
ATOM 2378 O O . LEU C 1 155 ? -28.197 22.014 14.934 1.00 102.53 135 LEU B O 1
ATOM 2383 N N . LEU C 1 156 ? -27.602 20.297 16.263 1.00 106.36 136 LEU B N 1
ATOM 2384 C CA . LEU C 1 156 ? -26.190 20.628 16.260 1.00 107.91 136 LEU B CA 1
ATOM 2385 C C . LEU C 1 156 ? -25.480 20.187 15.000 1.00 101.12 136 LEU B C 1
ATOM 2386 O O . LEU C 1 156 ? -24.343 20.605 14.771 1.00 97.13 136 LEU B O 1
ATOM 2391 N N . LYS C 1 157 ? -26.100 19.328 14.206 1.00 104.98 137 LYS B N 1
ATOM 2392 C CA . LYS C 1 157 ? -25.467 18.870 12.984 1.00 106.53 137 LYS B CA 1
ATOM 2393 C C . LYS C 1 157 ? -25.586 19.883 11.849 1.00 107.22 137 LYS B C 1
ATOM 2394 O O . LYS C 1 157 ? -24.846 19.777 10.862 1.00 108.15 137 LYS B O 1
ATOM 2400 N N . ALA C 1 158 ? -26.456 20.885 11.992 1.00 106.42 138 ALA B N 1
ATOM 2401 C CA . ALA C 1 158 ? -26.653 21.911 10.964 1.00 109.19 138 ALA B CA 1
ATOM 2402 C C . ALA C 1 158 ? -25.723 23.124 11.114 1.00 106.76 138 ALA B C 1
ATOM 2403 O O . ALA C 1 158 ? -25.458 23.830 10.138 1.00 111.01 138 ALA B O 1
ATOM 2406 N N . THR D 2 3 ? -46.532 53.791 -2.679 1.00 122.16 3 THR C N 1
ATOM 2407 C CA . THR D 2 3 ? -45.662 52.670 -2.347 1.00 124.84 3 THR C CA 1
ATOM 2408 C C . THR D 2 3 ? -45.355 51.846 -3.609 1.00 125.13 3 THR C C 1
ATOM 2409 O O . THR D 2 3 ? -46.203 51.681 -4.492 1.00 121.29 3 THR C O 1
ATOM 2413 N N . LYS D 2 4 ? -44.116 51.352 -3.699 1.00 126.40 4 LYS C N 1
ATOM 2414 C CA . LYS D 2 4 ? -43.662 50.608 -4.873 1.00 122.89 4 LYS C CA 1
ATOM 2415 C C . LYS D 2 4 ? -44.338 49.251 -5.013 1.00 120.50 4 LYS C C 1
ATOM 2416 O O . LYS D 2 4 ? -44.140 48.584 -6.032 1.00 120.68 4 LYS C O 1
ATOM 2422 N N . GLN D 2 5 ? -45.113 48.830 -4.016 1.00 123.55 5 GLN C N 1
ATOM 2423 C CA . GLN D 2 5 ? -45.737 47.518 -4.004 1.00 120.28 5 GLN C CA 1
ATOM 2424 C C . GLN D 2 5 ? -47.109 47.574 -4.654 1.00 117.71 5 GLN C C 1
ATOM 2425 O O . GLN D 2 5 ? -47.782 48.609 -4.644 1.00 119.90 5 GLN C O 1
ATOM 2431 N N . THR D 2 6 ? -47.522 46.437 -5.210 1.00 113.64 6 THR C N 1
ATOM 2432 C CA . THR D 2 6 ? -48.813 46.321 -5.872 1.00 111.33 6 THR C CA 1
ATOM 2433 C C . THR D 2 6 ? -49.931 46.347 -4.832 1.00 114.95 6 THR C C 1
ATOM 2434 O O . THR D 2 6 ? -49.717 46.570 -3.635 1.00 116.97 6 THR C O 1
ATOM 2438 N N . ALA D 2 7 ? -51.151 46.129 -5.304 1.00 118.52 7 ALA C N 1
ATOM 2439 C CA . ALA D 2 7 ? -52.305 45.915 -4.449 1.00 112.74 7 ALA C CA 1
ATOM 2440 C C . ALA D 2 7 ? -52.263 44.505 -3.866 1.00 109.77 7 ALA C C 1
ATOM 2441 O O . ALA D 2 7 ? -51.652 43.589 -4.429 1.00 104.13 7 ALA C O 1
ATOM 2443 N N . ARG D 2 8 ? -52.920 44.340 -2.717 1.00 111.77 8 ARG C N 1
ATOM 2444 C CA . ARG D 2 8 ? -52.853 43.087 -1.960 1.00 107.28 8 ARG C CA 1
ATOM 2445 C C . ARG D 2 8 ? -54.204 42.375 -1.896 1.00 107.85 8 ARG C C 1
ATOM 2446 O O . ARG D 2 8 ? -55.244 43.007 -2.030 1.00 111.90 8 ARG C O 1
ATOM 2468 N N . SER D 2 10 ? -56.808 39.356 0.243 1.00 117.02 10 SER C N 1
ATOM 2469 C CA . SER D 2 10 ? -57.116 38.850 1.585 1.00 122.68 10 SER C CA 1
ATOM 2470 C C . SER D 2 10 ? -58.432 38.064 1.596 1.00 125.61 10 SER C C 1
ATOM 2471 O O . SER D 2 10 ? -59.289 38.238 0.723 1.00 125.11 10 SER C O 1
#

B-factor: mean 108.73, std 13.23, range [78.7, 163.73]

GO terms:
  GO:0090090 negative regulation of canonical Wnt signaling pathway (P, IDA)
  GO:2000096 positive regulation of Wnt signaling pathway, planar cell polarity pathway (P, IGI)
  GO:0090090 negative regulation of canonical Wnt signaling pathway (P, IGI)
  GO:0003682 chromatin binding (F, IDA)
  GO:0045893 positive regulation of DNA-templated transcription (P, IDA)
  GO:0042393 histone binding (F, IDA)
  GO:0008023 transcription elongation factor complex (C, IDA)
  GO:2000035 regulation of stem cell division (P, IDA)
  GO:0060218 hematopoietic stem cell differentiation (P, IDA)
  GO:0140030 modification-dependent protein binding (F, IDA)
  GO:0140072 histone H3K9ac reader activity (F, IDA)
  GO:0005634 nucleus (C, EXP)
  GO:0005694 chromosome (C, EXP)
  GO:1902275 regulation of chromatin organization (P, IMP)
  GO:0005634 nucleus (C, TAS)
  GO:0005654 nucleoplasm (C, TAS)
  GO:0005515 protein binding (F, IPI)
  GO:0005654 nucleoplasm (C, IDA)
  GO:0140044 histone H3K18ac reader activity (F, IDA)
  GO:0140119 histone H3K27ac reader activity (F, IDA)